Protein AF-A0A7S2JDP8-F1 (afdb_monomer)

pLDDT: mean 77.53, std 16.07, range [32.38, 97.69]

Secondary structure (DSSP, 8-state):
---------S--HHHHHHHHHH-SS--HHHHHHHHHHHHHHHHHHHHHHHHHHHHHHHHHHHHHHHHHHHHHHHHHHHHHHHHHHHHHHHHHHHHHHHHHHHHHHHHHHHHHHHHHHHHHHHHHHHHHHHHHHHHHHHT-HHHHHHHHHHHHHHHHHHHHHTTS---------HHHHHHHHHHHHHHHHHHHHHHHHHHHHHHHHHHTT--HHHHHHHHHHHTTTT-HHHHHHHHHHHHHHHHHHHHHTSPP--------THHHHHHHHHHHHHHHHHHHHHHHH--

Organism: NCBI:txid156173

Foldseek 3Di:
DDDDDDDDPDCDLVNLVCVCVPDPDNDPVSVVVSVVVVVVVVVVVVVVVVVVVVVVVVVCVVVVVVVVVVVVVVVVVVVVVVVVVVVVVVVVVVVVVVVVVVVVVVVVVVLVVVLVVLVVVLVLLVVLLVQLVVCVVVVNLVSNLVSLLVLLVVVVVVVVVVPDDDDDDPDDPPPSVVVSVVSNVSSVVSLVVSLVVLLVVLLVCLVVLHDLVSLLVSLLSCLSSVNNVSSLVSLVSSLVVVLVVLVVPPDDPDPDPDDDPVSVVVSVVSVVVSVVSSVSSVVSNVD

Sequence (287 aa):
PTPVAAAADGESLDVLVKHAISSPDLSLESLQAVMVALASREAALDGRVATLRKKASAASAAALPALRSRGAELKATSDELERLAREVGASSQRAAAASASLRSAHEDYERTSEAHRMVDELLGLEECAGVVEAALARGDFAAAVARAAPLARIEGAVNESETAPAPAAPAAPTSLTRQSTREGERAAEVVGSLRRRVAEELERAVASAAEPGVVCELVRLMGPLGCATEGRAALLRYCLQQLDAAAVEGPSVGDGAGGDATAPAALGQLLQRCAQLIEAAEGALDE

Nearest PDB structures (foldseek):
  5nnv-assembly4_D  TM=1.963E-01  e=6.786E+00  Bacillus subtilis subsp. subtilis str. 168

InterPro domains:
  IPR048680 Conserved oligomeric Golgi complex subunit 4, N-terminal [PF20663] (66-161)
  IPR048682 Conserved oligomeric Golgi complex subunit 4 [PTHR24016] (27-281)

Solvent-accessible surface area (backbone atoms only — not comparable to full-atom values): 16168 Å² total; per-residue (Å²): 143,78,86,83,70,93,82,78,88,78,75,49,69,67,52,52,50,49,50,51,72,71,41,96,72,72,48,70,64,52,54,48,50,45,51,52,52,48,53,53,49,49,54,51,48,51,53,49,51,52,50,51,52,52,53,52,50,52,50,50,64,60,45,52,59,54,53,52,50,51,51,52,51,51,48,53,52,50,56,49,51,55,50,50,52,51,52,52,52,54,50,52,52,50,52,52,53,51,53,52,52,51,52,52,54,47,55,52,47,52,53,51,53,51,52,49,52,52,50,55,52,50,53,53,49,54,55,39,49,56,51,29,53,55,23,54,75,71,67,37,58,68,64,19,43,70,58,42,27,68,55,46,53,50,56,56,54,53,68,64,54,73,78,60,88,76,77,92,69,80,87,68,67,69,64,60,61,53,47,53,49,51,52,48,50,47,50,49,50,50,52,54,50,50,53,51,50,52,50,52,51,40,52,50,35,45,76,66,66,47,63,67,66,60,50,47,52,48,32,43,56,24,25,60,63,74,38,38,67,60,27,52,53,51,52,52,52,37,48,50,51,55,52,53,52,58,61,69,67,47,78,78,88,65,94,63,98,68,92,74,78,55,64,69,52,52,52,51,52,50,52,52,48,45,51,51,52,50,51,61,42,52,64,45,56,77,111

Mean predicted aligned error: 16.41 Å

Radius of gyration: 60.98 Å; Cα contacts (8 Å, |Δi|>4): 132; chains: 1; bounding box: 125×50×169 Å

Structure (mmCIF, N/CA/C/O backbone):
data_AF-A0A7S2JDP8-F1
#
_entry.id   AF-A0A7S2JDP8-F1
#
loop_
_atom_site.group_PDB
_atom_site.id
_atom_site.type_symbol
_atom_site.label_atom_id
_atom_site.label_alt_id
_atom_site.label_comp_id
_atom_site.label_asym_id
_atom_site.label_entity_id
_atom_site.label_seq_id
_atom_site.pdbx_PDB_ins_code
_atom_site.Cartn_x
_atom_site.Cartn_y
_atom_site.Cartn_z
_atom_site.occupancy
_atom_site.B_iso_or_equiv
_atom_site.auth_seq_id
_atom_site.auth_comp_id
_atom_site.auth_asym_id
_atom_site.auth_atom_id
_atom_site.pdbx_PDB_model_num
ATOM 1 N N . PRO A 1 1 ? 39.534 -1.472 -85.902 1.00 45.41 1 PRO A N 1
ATOM 2 C CA . PRO A 1 1 ? 39.961 -2.885 -85.939 1.00 45.41 1 PRO A CA 1
ATOM 3 C C . PRO A 1 1 ? 41.256 -3.040 -86.741 1.00 45.41 1 PRO A C 1
ATOM 5 O O . PRO A 1 1 ? 41.234 -3.042 -87.965 1.00 45.41 1 PRO A O 1
ATOM 8 N N . THR A 1 2 ? 42.370 -3.155 -86.028 1.00 32.38 2 THR A N 1
ATOM 9 C CA . THR A 1 2 ? 43.625 -3.708 -86.544 1.00 32.38 2 THR A CA 1
ATOM 10 C C . THR A 1 2 ? 44.259 -4.464 -85.377 1.00 32.38 2 THR A C 1
ATOM 12 O O . THR A 1 2 ? 44.515 -3.853 -84.337 1.00 32.38 2 THR A O 1
ATOM 15 N N . PRO A 1 3 ? 44.412 -5.796 -85.476 1.00 40.41 3 PRO A N 1
ATOM 16 C CA . PRO A 1 3 ? 44.972 -6.602 -84.408 1.00 40.41 3 PRO A CA 1
ATOM 17 C C . PRO A 1 3 ? 46.488 -6.429 -84.454 1.00 40.41 3 PRO A C 1
ATOM 19 O O . PRO A 1 3 ? 47.140 -6.873 -85.398 1.00 40.41 3 PRO A O 1
ATOM 22 N N . VAL A 1 4 ? 47.064 -5.763 -83.455 1.00 41.47 4 VAL A N 1
ATOM 23 C CA . VAL A 1 4 ? 48.512 -5.835 -83.254 1.00 41.47 4 VAL A CA 1
ATOM 24 C C . VAL A 1 4 ? 48.791 -7.191 -82.626 1.00 41.47 4 VAL A C 1
ATOM 26 O O . VAL A 1 4 ? 48.552 -7.411 -81.443 1.00 41.47 4 VAL A O 1
ATOM 29 N N . ALA A 1 5 ? 49.160 -8.101 -83.522 1.00 39.06 5 ALA A N 1
ATOM 30 C CA . ALA A 1 5 ? 49.993 -9.276 -83.346 1.00 39.06 5 ALA A CA 1
ATOM 31 C C . ALA A 1 5 ? 50.265 -9.700 -81.895 1.00 39.06 5 ALA A C 1
ATOM 33 O O . ALA A 1 5 ? 51.081 -9.121 -81.179 1.00 39.06 5 ALA A O 1
ATOM 34 N N . ALA A 1 6 ? 49.636 -10.816 -81.538 1.00 45.81 6 ALA A N 1
ATOM 35 C CA . ALA A 1 6 ? 50.206 -11.785 -80.624 1.00 45.81 6 ALA A CA 1
ATOM 36 C C . ALA A 1 6 ? 51.590 -12.216 -81.145 1.00 45.81 6 ALA A C 1
ATOM 38 O O . ALA A 1 6 ? 51.680 -12.925 -82.143 1.00 45.81 6 ALA A O 1
ATOM 39 N N . ALA A 1 7 ? 52.656 -11.759 -80.494 1.00 39.09 7 ALA A N 1
ATOM 40 C CA . ALA A 1 7 ? 53.995 -12.322 -80.623 1.00 39.09 7 ALA A CA 1
ATOM 41 C C . ALA A 1 7 ? 54.826 -11.911 -79.402 1.00 39.09 7 ALA A C 1
ATOM 43 O O . ALA A 1 7 ? 55.399 -10.827 -79.381 1.00 39.09 7 ALA A O 1
ATOM 44 N N . ALA A 1 8 ? 54.813 -12.758 -78.373 1.00 41.62 8 ALA A N 1
ATOM 45 C CA . ALA A 1 8 ? 55.952 -13.088 -77.511 1.00 41.62 8 ALA A CA 1
ATOM 46 C C . ALA A 1 8 ? 55.427 -13.915 -76.330 1.00 41.62 8 ALA A C 1
ATOM 48 O O . ALA A 1 8 ? 55.357 -13.454 -75.190 1.00 41.62 8 ALA A O 1
ATOM 49 N N . ASP A 1 9 ? 55.033 -15.154 -76.623 1.00 45.97 9 ASP A N 1
ATOM 50 C CA . ASP A 1 9 ? 55.107 -16.193 -75.607 1.00 45.97 9 ASP A CA 1
ATOM 51 C C . ASP A 1 9 ? 56.590 -16.397 -75.268 1.00 45.97 9 ASP A C 1
ATOM 53 O O . ASP A 1 9 ? 57.380 -16.853 -76.091 1.00 45.97 9 ASP A O 1
ATOM 57 N N . GLY A 1 10 ? 56.957 -16.073 -74.032 1.00 49.41 10 GLY A N 1
ATOM 58 C CA . GLY A 1 10 ? 57.680 -17.057 -73.234 1.00 49.41 10 GLY A CA 1
ATOM 59 C C . GLY A 1 10 ? 59.152 -16.826 -72.916 1.00 49.41 10 GLY A C 1
ATOM 60 O O . GLY A 1 10 ? 59.639 -17.513 -72.021 1.00 49.41 10 GLY A O 1
ATOM 61 N N . GLU A 1 11 ? 59.868 -15.871 -73.512 1.00 53.50 11 GLU A N 1
ATOM 62 C CA . GLU A 1 11 ? 61.138 -15.462 -72.900 1.00 53.50 11 GLU A CA 1
ATOM 63 C C . GLU A 1 11 ? 60.843 -14.461 -71.787 1.00 53.50 11 GLU A C 1
ATOM 65 O O . GLU A 1 11 ? 60.591 -13.279 -72.016 1.00 53.50 11 GLU A O 1
ATOM 70 N N . SER A 1 12 ? 60.815 -14.971 -70.549 1.00 71.00 12 SER A N 1
ATOM 71 C CA . SER A 1 12 ? 60.764 -14.133 -69.352 1.00 71.00 12 SER A CA 1
ATOM 72 C C . SER A 1 12 ? 61.791 -13.014 -69.502 1.00 71.00 12 SER A C 1
ATOM 74 O O . SER A 1 12 ? 62.916 -13.268 -69.927 1.00 71.00 12 SER A O 1
ATOM 76 N N . LEU A 1 13 ? 61.433 -11.785 -69.128 1.00 74.38 13 LEU A N 1
ATOM 77 C CA . LEU A 1 13 ? 62.381 -10.670 -69.059 1.00 74.38 13 LEU A CA 1
ATOM 78 C C . LEU A 1 13 ? 63.683 -11.093 -68.346 1.00 74.38 13 LEU A C 1
ATOM 80 O O . LEU A 1 13 ? 64.762 -10.668 -68.739 1.00 74.38 13 LEU A O 1
ATOM 84 N N . ASP A 1 14 ? 63.589 -11.995 -67.362 1.00 78.19 14 ASP A N 1
ATOM 85 C CA . ASP A 1 14 ? 64.747 -12.573 -66.676 1.00 78.19 14 ASP A CA 1
ATOM 86 C C . ASP A 1 14 ? 65.658 -13.399 -67.594 1.00 78.19 14 ASP A C 1
ATOM 88 O O . ASP A 1 14 ? 66.863 -13.421 -67.381 1.00 78.19 14 ASP A O 1
ATOM 92 N N . VAL A 1 15 ? 65.116 -14.095 -68.594 1.00 79.31 15 VAL A N 1
ATOM 93 C CA . VAL A 1 15 ? 65.874 -14.864 -69.597 1.00 79.31 15 VAL A CA 1
ATOM 94 C C . VAL A 1 15 ? 66.592 -13.918 -70.557 1.00 79.31 15 VAL A C 1
ATOM 96 O O . VAL A 1 15 ? 67.796 -14.068 -70.748 1.00 79.31 15 VAL A O 1
ATOM 99 N N . LEU A 1 16 ? 65.903 -12.891 -71.067 1.00 73.94 16 LEU A N 1
ATOM 100 C CA . LEU A 1 16 ? 66.494 -11.865 -71.939 1.00 73.94 16 LEU A CA 1
ATOM 101 C C . LEU A 1 16 ? 67.604 -11.075 -71.228 1.00 73.94 16 LEU A C 1
ATOM 103 O O . LEU A 1 16 ? 68.684 -10.868 -71.779 1.00 73.94 16 LEU A O 1
ATOM 107 N N . VAL A 1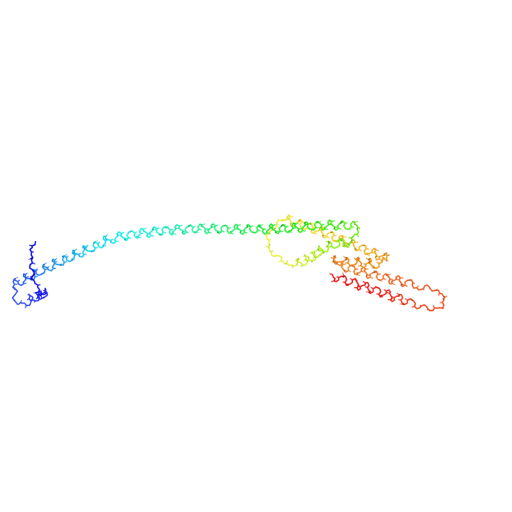 17 ? 67.373 -10.690 -69.970 1.00 79.50 17 VAL A N 1
ATOM 108 C CA . VAL A 1 17 ? 68.366 -10.006 -69.131 1.00 79.50 17 VAL A CA 1
ATOM 109 C C . VAL A 1 17 ? 69.545 -10.929 -68.810 1.00 79.50 17 VAL A C 1
ATOM 111 O O . VAL A 1 17 ? 70.694 -10.509 -68.931 1.00 79.50 17 VAL A O 1
ATOM 114 N N . LYS A 1 18 ? 69.304 -12.203 -68.462 1.00 82.25 18 LYS A N 1
ATOM 115 C CA . LYS A 1 18 ? 70.382 -13.182 -68.231 1.00 82.25 18 LYS A CA 1
ATOM 116 C C . LYS A 1 18 ? 71.221 -13.417 -69.483 1.00 82.25 18 LYS A C 1
ATOM 118 O O . LYS A 1 18 ? 72.438 -13.517 -69.365 1.00 82.25 18 LYS A O 1
ATOM 123 N N . HIS A 1 19 ? 70.602 -13.487 -70.659 1.00 76.94 19 HIS A N 1
ATOM 124 C CA . HIS A 1 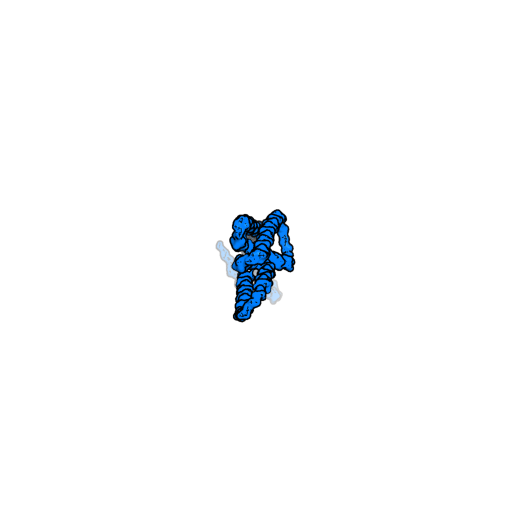19 ? 71.305 -13.670 -71.926 1.00 76.94 19 HIS A CA 1
ATOM 125 C C . HIS A 1 19 ? 72.165 -12.447 -72.282 1.00 76.94 19 HIS A C 1
ATOM 127 O O . HIS A 1 19 ? 73.339 -12.606 -72.608 1.00 76.94 19 HIS A O 1
ATOM 133 N N . ALA A 1 20 ? 71.634 -11.231 -72.105 1.00 74.94 20 ALA A N 1
ATOM 134 C CA . ALA A 1 20 ? 72.375 -9.987 -72.327 1.00 74.94 20 ALA A CA 1
ATOM 135 C C . ALA A 1 20 ? 73.575 -9.810 -71.372 1.00 74.94 20 ALA A C 1
ATOM 137 O O . ALA A 1 20 ? 74.606 -9.286 -71.780 1.00 74.94 20 ALA A O 1
ATOM 138 N N . ILE A 1 21 ? 73.464 -10.261 -70.115 1.00 82.38 21 ILE A N 1
ATOM 139 C CA . ILE A 1 21 ? 74.551 -10.185 -69.117 1.00 82.38 21 ILE A CA 1
ATOM 140 C C . ILE A 1 21 ? 75.613 -11.276 -69.335 1.00 82.38 21 ILE A C 1
ATOM 142 O O . ILE A 1 21 ? 76.777 -11.076 -68.994 1.00 82.38 21 ILE A O 1
ATOM 146 N N . SER A 1 22 ? 75.220 -12.435 -69.871 1.00 82.94 22 SER A N 1
ATOM 147 C CA . SER A 1 22 ? 76.087 -13.622 -69.971 1.00 82.94 22 SER A CA 1
ATOM 148 C C . SER A 1 22 ? 76.800 -13.760 -71.324 1.00 82.94 22 SER A C 1
ATOM 150 O O . SER A 1 22 ? 77.653 -14.635 -71.464 1.00 82.94 22 SER A O 1
ATOM 152 N N . SER A 1 23 ? 76.461 -12.934 -72.321 1.00 76.44 23 SER A N 1
ATOM 153 C CA . SER A 1 23 ? 77.125 -12.917 -73.631 1.00 76.44 23 SER A CA 1
ATOM 154 C C . SER A 1 23 ? 78.405 -12.062 -73.585 1.00 76.44 23 SER A C 1
ATOM 156 O O . SER A 1 23 ? 78.329 -10.906 -73.169 1.00 76.44 23 SER A O 1
ATOM 158 N N . PRO A 1 24 ? 79.574 -12.573 -74.024 1.00 67.75 24 PRO A N 1
ATOM 159 C CA . PRO A 1 24 ? 80.826 -11.808 -74.056 1.00 67.75 24 PRO A CA 1
ATOM 160 C C . PRO A 1 24 ? 80.819 -10.685 -75.108 1.00 67.75 24 PRO A C 1
ATOM 162 O O . PRO A 1 24 ? 81.546 -9.708 -74.952 1.00 67.75 24 PRO A O 1
ATOM 165 N N . ASP A 1 25 ? 79.948 -10.792 -76.117 1.00 67.62 25 ASP A N 1
ATOM 166 C CA . ASP A 1 25 ? 79.691 -9.758 -77.117 1.00 67.62 25 ASP A CA 1
ATOM 167 C C . ASP A 1 25 ? 78.278 -9.195 -76.902 1.00 67.62 25 ASP A C 1
ATOM 169 O O . ASP A 1 25 ? 77.267 -9.775 -77.316 1.00 67.62 25 ASP A O 1
ATOM 173 N N . LEU A 1 26 ? 78.202 -8.065 -76.197 1.00 69.94 26 LEU A N 1
ATOM 174 C CA . LEU A 1 26 ? 76.978 -7.286 -75.998 1.00 69.94 26 LEU A CA 1
ATOM 175 C C . LEU A 1 26 ? 76.563 -6.652 -77.330 1.00 69.94 26 LEU A C 1
ATOM 177 O O . LEU A 1 26 ? 77.010 -5.565 -77.698 1.00 69.94 26 LEU A O 1
ATOM 181 N N . SER A 1 27 ? 75.704 -7.345 -78.075 1.00 79.12 27 SER A N 1
ATOM 182 C CA . SER A 1 27 ? 75.122 -6.795 -79.296 1.00 79.12 27 SER A CA 1
ATOM 183 C C . SER A 1 27 ? 74.125 -5.687 -78.948 1.00 79.12 27 SER A C 1
ATOM 185 O O . SER A 1 27 ? 73.297 -5.828 -78.042 1.00 79.12 27 SER A O 1
ATOM 187 N N . LEU A 1 28 ? 74.176 -4.583 -79.695 1.00 82.12 28 LEU A N 1
ATOM 188 C CA . LEU A 1 28 ? 73.221 -3.475 -79.580 1.00 82.12 28 LEU A CA 1
ATOM 189 C C . LEU A 1 28 ? 71.766 -3.960 -79.737 1.00 82.12 28 LEU A C 1
ATOM 191 O O . LEU A 1 28 ? 70.867 -3.449 -79.074 1.00 82.12 28 LEU A O 1
ATOM 195 N N . GLU A 1 29 ? 71.560 -5.005 -80.540 1.00 81.44 29 GLU A N 1
ATOM 196 C CA . GLU A 1 29 ? 70.266 -5.658 -80.750 1.00 81.44 29 GLU A CA 1
ATOM 197 C C . GLU A 1 29 ? 69.728 -6.324 -79.474 1.00 81.44 29 GLU A C 1
ATOM 199 O O . GLU A 1 29 ? 68.554 -6.153 -79.147 1.00 81.44 29 GLU A O 1
ATOM 204 N N . SER A 1 30 ? 70.576 -7.018 -78.703 1.00 80.75 30 SER A N 1
ATOM 205 C CA . SER A 1 30 ? 70.165 -7.643 -77.434 1.00 80.75 30 SER A CA 1
ATOM 206 C C . SER A 1 30 ? 69.743 -6.610 -76.383 1.00 80.75 30 SER A C 1
ATOM 208 O O . SER A 1 30 ? 68.716 -6.771 -75.723 1.00 80.75 30 SER A O 1
ATOM 210 N N . LEU A 1 31 ? 70.474 -5.495 -76.278 1.00 82.00 31 LEU A N 1
ATOM 211 C CA . LEU A 1 31 ? 70.143 -4.398 -75.369 1.00 82.00 31 LEU A CA 1
ATOM 212 C C . LEU A 1 31 ? 68.852 -3.687 -75.801 1.00 82.00 31 LEU A C 1
ATOM 214 O O . LEU A 1 31 ? 67.998 -3.392 -74.962 1.00 82.00 31 LEU A O 1
ATOM 218 N N . GLN A 1 32 ? 68.660 -3.485 -77.108 1.00 85.56 32 GLN A N 1
ATOM 219 C CA . GLN A 1 32 ? 67.423 -2.937 -77.660 1.00 85.56 32 GLN A CA 1
ATOM 220 C C . GLN A 1 32 ? 66.220 -3.853 -77.387 1.00 85.56 32 GLN A C 1
ATOM 222 O O . GLN A 1 32 ? 65.161 -3.357 -77.000 1.00 85.56 32 GLN A O 1
ATOM 227 N N . ALA A 1 33 ? 66.378 -5.175 -77.503 1.00 80.69 33 ALA A N 1
ATOM 228 C CA . ALA A 1 33 ? 65.332 -6.142 -77.170 1.00 80.69 33 ALA A CA 1
ATOM 229 C C . ALA A 1 33 ? 64.937 -6.081 -75.682 1.00 80.69 33 ALA A C 1
ATOM 231 O O . ALA A 1 33 ? 63.745 -6.043 -75.369 1.00 80.69 33 ALA A O 1
ATOM 232 N N . VAL A 1 34 ? 65.908 -5.979 -74.762 1.00 83.75 34 VAL A N 1
ATOM 233 C CA . VAL A 1 34 ? 65.629 -5.794 -73.323 1.00 83.75 34 VAL A CA 1
ATOM 234 C C . VAL A 1 34 ? 64.917 -4.467 -73.054 1.00 83.75 34 VAL A C 1
ATOM 236 O O . VAL A 1 34 ? 63.948 -4.445 -72.295 1.00 83.75 34 VAL A O 1
ATOM 239 N N . MET A 1 35 ? 65.341 -3.366 -73.682 1.00 85.56 35 MET A N 1
ATOM 240 C CA . MET A 1 35 ? 64.686 -2.062 -73.520 1.00 85.56 35 MET A CA 1
ATOM 241 C C . MET A 1 35 ? 63.235 -2.074 -74.014 1.00 85.56 35 MET A C 1
ATOM 243 O O . MET A 1 35 ? 62.353 -1.557 -73.330 1.00 85.56 35 MET A O 1
ATOM 247 N N . VAL A 1 36 ? 62.968 -2.694 -75.168 1.00 85.25 36 VAL A N 1
ATOM 248 C CA . VAL A 1 36 ? 61.604 -2.844 -75.701 1.00 85.25 36 VAL A CA 1
ATOM 249 C C . VAL A 1 36 ? 60.756 -3.726 -74.779 1.00 85.25 36 VAL A C 1
ATOM 251 O O . VAL A 1 36 ? 59.617 -3.371 -74.469 1.00 85.25 36 VAL A O 1
ATOM 254 N N . ALA A 1 37 ? 61.312 -4.831 -74.270 1.00 81.62 37 ALA A N 1
ATOM 255 C CA . ALA A 1 37 ? 60.627 -5.697 -73.313 1.00 81.62 37 ALA A CA 1
ATOM 256 C C . ALA A 1 37 ? 60.309 -4.964 -71.995 1.00 81.62 37 ALA A C 1
ATOM 258 O O . ALA A 1 37 ? 59.184 -5.059 -71.498 1.00 81.62 37 ALA A O 1
ATOM 259 N N . LEU A 1 38 ? 61.248 -4.176 -71.459 1.00 84.00 38 LEU A N 1
ATOM 260 C CA . LEU A 1 38 ? 61.037 -3.336 -70.276 1.00 84.00 38 LEU A CA 1
ATOM 261 C C . LEU A 1 38 ? 59.943 -2.292 -70.503 1.00 84.00 38 LEU A C 1
ATOM 263 O O . LEU A 1 38 ? 59.015 -2.225 -69.700 1.00 84.00 38 LEU A O 1
ATOM 267 N N . ALA A 1 39 ? 59.996 -1.550 -71.611 1.00 83.25 39 ALA A N 1
ATOM 268 C CA . ALA A 1 39 ? 58.986 -0.548 -71.951 1.00 83.25 39 ALA A CA 1
ATOM 269 C C . ALA A 1 39 ? 57.589 -1.176 -72.108 1.00 83.25 39 ALA A C 1
ATOM 271 O O . ALA A 1 39 ? 56.593 -0.630 -71.632 1.00 83.25 39 ALA A O 1
ATOM 272 N N . SER A 1 40 ? 57.501 -2.365 -72.717 1.00 83.31 40 SER A N 1
ATOM 273 C CA . SER A 1 40 ? 56.233 -3.096 -72.839 1.00 83.31 40 SER A CA 1
ATOM 274 C C . SER A 1 40 ? 55.680 -3.541 -71.477 1.00 83.31 40 SER A C 1
ATOM 276 O O . SER A 1 40 ? 54.475 -3.448 -71.227 1.00 83.31 40 SER A O 1
ATOM 278 N N . ARG A 1 41 ? 56.557 -3.970 -70.558 1.00 88.38 41 ARG A N 1
ATOM 279 C CA . ARG A 1 41 ? 56.190 -4.368 -69.194 1.00 88.38 41 ARG A CA 1
ATOM 280 C C . ARG A 1 41 ? 55.775 -3.167 -68.351 1.00 88.38 41 ARG A C 1
ATOM 282 O O . ARG A 1 41 ? 54.809 -3.284 -67.601 1.00 88.38 41 ARG A O 1
ATOM 289 N N . GLU A 1 42 ? 56.471 -2.042 -68.475 1.00 91.75 42 GLU A N 1
ATOM 290 C CA . GLU A 1 42 ? 56.115 -0.774 -67.834 1.00 91.75 42 GLU A CA 1
ATOM 291 C C . GLU A 1 42 ? 54.719 -0.326 -68.278 1.00 91.75 42 GLU A C 1
ATOM 293 O O . GLU A 1 42 ? 53.835 -0.177 -67.437 1.00 91.75 42 GLU A O 1
ATOM 298 N N . ALA A 1 43 ? 54.456 -0.285 -69.589 1.00 89.25 43 ALA A N 1
ATOM 299 C CA . ALA A 1 43 ? 53.136 0.051 -70.123 1.00 89.25 43 ALA A CA 1
ATOM 300 C C . ALA A 1 43 ? 52.030 -0.911 -69.638 1.00 89.25 43 ALA A C 1
ATOM 302 O O . ALA A 1 43 ? 50.918 -0.486 -69.306 1.00 89.25 43 ALA A O 1
ATOM 303 N N . ALA A 1 44 ? 52.321 -2.215 -69.549 1.00 89.44 44 ALA A N 1
ATOM 304 C CA . ALA A 1 44 ? 51.381 -3.200 -69.015 1.00 89.44 44 ALA A CA 1
ATOM 305 C C . ALA A 1 44 ? 51.111 -3.002 -67.510 1.00 89.44 44 ALA A C 1
ATOM 307 O O . ALA A 1 44 ? 49.969 -3.147 -67.058 1.00 89.44 44 ALA A O 1
ATOM 308 N N . LEU A 1 45 ? 52.139 -2.668 -66.722 1.00 92.50 45 LEU A N 1
ATOM 309 C CA . LEU A 1 45 ? 51.999 -2.347 -65.301 1.00 92.50 45 LEU A CA 1
ATOM 310 C C . LEU A 1 45 ? 51.205 -1.056 -65.101 1.00 92.50 45 LEU A C 1
ATOM 312 O O . LEU A 1 45 ? 50.279 -1.059 -64.291 1.00 92.50 45 LEU A O 1
ATOM 316 N N . ASP A 1 46 ? 51.473 -0.013 -65.880 1.00 91.94 46 ASP A N 1
ATOM 317 C CA . ASP A 1 46 ? 50.715 1.238 -65.848 1.00 91.94 46 ASP A CA 1
ATOM 318 C C . ASP A 1 46 ? 49.242 1.014 -66.189 1.00 91.94 46 ASP A C 1
ATOM 320 O O . ASP A 1 46 ? 48.354 1.479 -65.468 1.00 91.94 46 ASP A O 1
ATOM 324 N N . GLY A 1 47 ? 48.955 0.204 -67.213 1.00 93.62 47 GLY A N 1
ATOM 325 C CA . GLY A 1 47 ? 47.591 -0.204 -67.551 1.00 93.62 47 GLY A CA 1
ATOM 326 C C . GLY A 1 47 ? 46.891 -0.950 -66.406 1.00 93.62 47 GLY A C 1
ATOM 327 O O . GLY A 1 47 ? 45.720 -0.688 -66.095 1.00 93.62 47 GLY A O 1
ATOM 328 N N . ARG A 1 48 ? 47.607 -1.847 -65.711 1.00 93.75 48 ARG A N 1
ATOM 329 C CA . ARG A 1 48 ? 47.085 -2.557 -64.527 1.00 93.75 48 ARG A CA 1
ATOM 330 C C . ARG A 1 48 ? 46.851 -1.611 -63.352 1.00 93.75 48 ARG A C 1
ATOM 332 O O . ARG A 1 48 ? 45.787 -1.686 -62.736 1.00 93.75 48 ARG A O 1
ATOM 339 N N . VAL A 1 49 ? 47.789 -0.713 -63.055 1.00 93.75 49 VAL A N 1
ATOM 340 C CA . VAL A 1 49 ? 47.668 0.284 -61.979 1.00 93.75 49 VAL A CA 1
ATOM 341 C C . VAL A 1 49 ? 46.500 1.227 -62.257 1.00 93.75 49 VAL A C 1
ATOM 343 O O . VAL A 1 49 ? 45.686 1.460 -61.363 1.00 93.75 49 VAL A O 1
ATOM 346 N N . ALA A 1 50 ? 46.345 1.708 -63.491 1.00 94.12 50 ALA A N 1
ATOM 347 C CA . ALA A 1 50 ? 45.211 2.534 -63.897 1.00 94.12 50 ALA A CA 1
ATOM 348 C C . ALA A 1 50 ? 43.876 1.793 -63.717 1.00 94.12 50 ALA A C 1
ATOM 350 O O . ALA A 1 50 ? 42.920 2.347 -63.169 1.00 94.12 50 ALA A O 1
ATOM 351 N N . THR A 1 51 ? 43.821 0.511 -64.094 1.00 94.19 51 THR A N 1
ATOM 352 C CA . THR A 1 51 ? 42.625 -0.326 -63.918 1.00 94.19 51 THR A CA 1
ATOM 353 C C . THR A 1 51 ? 42.290 -0.539 -62.441 1.00 94.19 51 THR A C 1
ATOM 355 O O . THR A 1 51 ? 41.130 -0.405 -62.049 1.00 94.19 51 THR A O 1
ATOM 358 N N . LEU A 1 52 ? 43.287 -0.840 -61.603 1.00 94.19 52 LEU A N 1
ATOM 359 C CA . LEU A 1 52 ? 43.097 -1.008 -60.161 1.00 94.19 52 LEU A CA 1
ATOM 360 C C . LEU A 1 52 ? 42.660 0.299 -59.496 1.00 94.19 52 LEU A C 1
ATOM 362 O O . LEU A 1 52 ? 41.706 0.282 -58.722 1.00 94.19 52 LEU A O 1
ATOM 366 N N . ARG A 1 53 ? 43.271 1.438 -59.850 1.00 94.31 53 ARG A N 1
ATOM 367 C CA . ARG A 1 53 ? 42.849 2.764 -59.369 1.00 94.31 53 ARG A CA 1
ATOM 368 C C . ARG A 1 53 ? 41.409 3.075 -59.766 1.00 94.31 53 ARG A C 1
ATOM 370 O O . ARG A 1 53 ? 40.641 3.531 -58.924 1.00 94.31 53 ARG A O 1
ATOM 377 N N . LYS A 1 54 ? 41.009 2.772 -61.006 1.00 94.94 54 LYS A N 1
ATOM 378 C CA . LYS A 1 54 ? 39.625 2.953 -61.469 1.00 94.94 54 LYS A CA 1
ATOM 379 C C . LYS A 1 54 ? 38.645 2.069 -60.693 1.00 94.94 54 LYS A C 1
ATOM 381 O O . LYS A 1 54 ? 37.608 2.562 -60.260 1.00 94.94 54 LYS A O 1
ATOM 386 N N . LYS A 1 55 ? 38.978 0.790 -60.474 1.00 95.38 55 LYS A N 1
ATOM 387 C CA . LYS A 1 55 ? 38.154 -0.134 -59.673 1.00 95.38 55 LYS A CA 1
ATOM 388 C C . LYS A 1 55 ? 38.032 0.326 -58.218 1.00 95.38 55 LYS A C 1
ATOM 390 O O . LYS A 1 55 ? 36.925 0.344 -57.692 1.00 95.38 55 LYS A O 1
ATOM 395 N N . ALA A 1 56 ? 39.134 0.745 -57.597 1.00 93.06 56 ALA A N 1
ATOM 396 C CA . ALA A 1 56 ? 39.141 1.260 -56.229 1.00 93.06 56 ALA A CA 1
ATOM 397 C C . ALA A 1 56 ? 38.332 2.560 -56.104 1.00 93.06 56 ALA A C 1
ATOM 399 O O . ALA A 1 56 ? 37.511 2.688 -55.203 1.00 93.06 56 ALA A O 1
ATOM 400 N N . SER A 1 57 ? 38.500 3.498 -57.041 1.00 94.94 57 SER A N 1
ATOM 401 C CA . SER A 1 57 ? 37.725 4.743 -57.082 1.00 94.94 57 SER A CA 1
ATOM 402 C C . SER A 1 57 ? 36.227 4.477 -57.251 1.00 94.94 57 SER A C 1
ATOM 404 O O . SER A 1 57 ? 35.429 5.046 -56.509 1.00 94.94 57 SER A O 1
ATOM 406 N N . ALA A 1 58 ? 35.841 3.565 -58.150 1.00 94.06 58 ALA A N 1
ATOM 407 C CA . ALA A 1 58 ? 34.446 3.173 -58.340 1.00 94.06 58 ALA A CA 1
ATOM 408 C C . ALA A 1 58 ? 33.857 2.491 -57.093 1.00 94.06 58 ALA A C 1
ATOM 410 O O . ALA A 1 58 ? 32.743 2.815 -56.688 1.00 94.06 58 ALA A O 1
ATOM 411 N N . ALA A 1 59 ? 34.615 1.598 -56.448 1.00 92.88 59 ALA A N 1
ATOM 412 C CA . ALA A 1 59 ? 34.194 0.942 -55.212 1.00 92.88 59 ALA A CA 1
ATOM 413 C C . ALA A 1 59 ? 33.989 1.953 -54.071 1.00 92.88 59 ALA A C 1
ATOM 415 O O . ALA A 1 59 ? 32.953 1.930 -53.409 1.00 92.88 59 ALA A O 1
ATOM 416 N N . SER A 1 60 ? 34.922 2.892 -53.882 1.00 91.50 60 SER A N 1
ATOM 417 C CA . SER A 1 60 ? 34.795 3.962 -52.885 1.00 91.50 60 SER A CA 1
ATOM 418 C C . SER A 1 60 ? 33.626 4.901 -53.187 1.00 91.50 60 SER A C 1
ATOM 420 O O . SER A 1 60 ? 32.874 5.258 -52.280 1.00 91.50 60 SER A O 1
ATOM 422 N N . ALA A 1 61 ? 33.435 5.276 -54.456 1.00 92.00 61 ALA A N 1
ATOM 423 C CA . ALA A 1 61 ? 32.322 6.121 -54.882 1.00 92.00 61 ALA A CA 1
ATOM 424 C C . ALA A 1 61 ? 30.958 5.451 -54.648 1.00 92.00 61 ALA A C 1
ATOM 426 O O . ALA A 1 61 ? 30.000 6.143 -54.317 1.00 92.00 61 ALA A O 1
ATOM 427 N N . ALA A 1 62 ? 30.877 4.122 -54.761 1.00 91.62 62 ALA A N 1
ATOM 428 C CA . ALA A 1 62 ? 29.666 3.361 -54.463 1.00 91.62 62 ALA A CA 1
ATOM 429 C C . ALA A 1 62 ? 29.442 3.149 -52.950 1.00 91.62 62 ALA A C 1
ATOM 431 O O . ALA A 1 62 ? 28.308 3.225 -52.480 1.00 91.62 62 ALA A O 1
ATOM 432 N N . ALA A 1 63 ? 30.502 2.909 -52.170 1.00 94.12 63 ALA A N 1
ATOM 433 C CA . ALA A 1 63 ? 30.394 2.584 -50.745 1.00 94.12 63 ALA A CA 1
ATOM 434 C C . ALA A 1 63 ? 30.164 3.809 -49.841 1.00 94.12 63 ALA A C 1
ATOM 436 O O . ALA A 1 63 ? 29.403 3.732 -48.875 1.00 94.12 63 ALA A O 1
ATOM 437 N N . LEU A 1 64 ? 30.802 4.948 -50.138 1.00 96.19 64 LEU A N 1
ATOM 438 C CA . LEU A 1 64 ? 30.725 6.142 -49.287 1.00 96.19 64 LEU A CA 1
ATOM 439 C C . LEU A 1 64 ? 29.298 6.700 -49.127 1.00 96.19 64 LEU A C 1
ATOM 441 O O . LEU A 1 64 ? 28.939 7.040 -48.000 1.00 96.19 64 LEU A O 1
ATOM 445 N N . PRO A 1 65 ? 28.454 6.788 -50.176 1.00 96.19 65 PRO A N 1
ATOM 446 C CA . PRO A 1 65 ? 27.062 7.209 -50.018 1.00 96.19 65 PRO A CA 1
ATOM 447 C C . PRO A 1 65 ? 26.259 6.274 -49.108 1.00 96.19 65 PRO A C 1
ATOM 449 O O . PRO A 1 65 ? 25.541 6.752 -48.234 1.00 96.19 65 PRO A O 1
ATOM 452 N N . ALA A 1 66 ? 26.433 4.955 -49.250 1.00 93.75 66 ALA A N 1
ATOM 453 C CA . ALA A 1 66 ? 25.745 3.971 -48.416 1.00 93.75 66 ALA A CA 1
ATOM 454 C C . ALA A 1 66 ? 26.169 4.072 -46.941 1.00 93.75 66 ALA A C 1
ATOM 456 O O . ALA A 1 66 ? 25.319 4.038 -46.052 1.00 93.75 66 ALA A O 1
ATOM 457 N N . LEU A 1 67 ? 27.467 4.260 -46.672 1.00 94.25 67 LEU A N 1
ATOM 458 C CA . LEU A 1 67 ? 27.973 4.489 -45.315 1.00 94.25 67 LEU A CA 1
ATOM 459 C C . LEU A 1 67 ? 27.440 5.793 -44.712 1.00 94.25 67 LEU A C 1
ATOM 461 O O . LEU A 1 67 ? 27.082 5.811 -43.539 1.00 94.25 67 LEU A O 1
ATOM 465 N N . ARG A 1 68 ? 27.338 6.868 -45.504 1.00 96.00 68 ARG A N 1
ATOM 466 C CA . ARG A 1 68 ? 26.745 8.136 -45.046 1.00 96.00 68 ARG A CA 1
ATOM 467 C C . ARG A 1 68 ? 25.255 7.995 -44.739 1.00 96.00 68 ARG A C 1
ATOM 469 O O . ARG A 1 68 ? 24.833 8.487 -43.699 1.00 96.00 68 ARG A O 1
ATOM 476 N N . SER A 1 69 ? 24.489 7.302 -45.589 1.00 96.19 69 SER A N 1
ATOM 477 C CA . SER A 1 69 ? 23.062 7.026 -45.345 1.00 96.19 69 SER A CA 1
ATOM 478 C C . SER A 1 69 ? 22.873 6.244 -44.051 1.00 96.19 69 SER A C 1
ATOM 480 O O . SER A 1 69 ? 22.170 6.697 -43.155 1.00 96.19 69 SER A O 1
ATOM 482 N N . ARG A 1 70 ? 23.601 5.131 -43.893 1.00 95.50 70 ARG A N 1
ATOM 483 C CA . ARG A 1 70 ? 23.549 4.319 -42.669 1.00 95.50 70 ARG A CA 1
ATOM 484 C C . ARG A 1 70 ? 24.003 5.091 -41.434 1.00 95.50 70 ARG A C 1
ATOM 486 O O . ARG A 1 70 ? 23.428 4.917 -40.369 1.00 95.50 70 ARG A O 1
ATOM 493 N N . GLY A 1 71 ? 25.011 5.955 -41.560 1.00 97.06 71 GLY A N 1
ATOM 494 C CA . GLY A 1 71 ? 25.444 6.832 -40.472 1.00 97.06 71 GLY A CA 1
ATOM 495 C C . GLY A 1 71 ? 24.362 7.833 -40.053 1.00 97.06 71 GLY A C 1
ATOM 496 O O . GLY A 1 71 ? 24.171 8.059 -38.861 1.00 97.06 71 GLY A O 1
ATOM 497 N N . ALA A 1 72 ? 23.624 8.396 -41.013 1.00 97.00 72 ALA A N 1
ATOM 498 C CA . ALA A 1 72 ? 22.500 9.287 -40.738 1.00 97.00 72 ALA A CA 1
ATOM 499 C C . ALA A 1 72 ? 21.316 8.542 -40.098 1.00 97.00 72 ALA A C 1
ATOM 501 O O . ALA A 1 72 ? 20.748 9.037 -39.129 1.00 97.00 72 ALA A O 1
ATOM 502 N N . GLU A 1 73 ? 20.990 7.342 -40.587 1.00 96.56 73 GLU A N 1
ATOM 503 C CA . GLU A 1 73 ? 19.968 6.467 -39.998 1.00 96.56 73 GLU A CA 1
ATOM 504 C C . GLU A 1 73 ? 20.324 6.091 -38.555 1.00 96.56 73 GLU A C 1
ATOM 506 O O . GLU A 1 73 ? 19.502 6.265 -37.660 1.00 96.56 73 GLU A O 1
ATOM 511 N N . LEU A 1 74 ? 21.568 5.665 -38.301 1.00 96.50 74 LEU A N 1
ATOM 512 C CA . LEU A 1 74 ? 22.043 5.345 -36.952 1.00 96.50 74 LEU A CA 1
ATOM 513 C C . LEU A 1 74 ? 21.936 6.548 -36.014 1.00 96.50 74 LEU A C 1
ATOM 515 O O . LEU A 1 74 ? 21.462 6.407 -34.887 1.00 96.50 74 LEU A O 1
ATOM 519 N N . LYS A 1 75 ? 22.318 7.741 -36.481 1.00 97.12 75 LYS A N 1
ATOM 520 C CA . LYS A 1 75 ? 22.164 8.966 -35.695 1.00 97.12 75 LYS A CA 1
ATOM 521 C C . LYS A 1 75 ? 20.693 9.248 -35.377 1.00 97.12 75 LYS A C 1
ATOM 523 O O . LYS A 1 75 ? 20.373 9.463 -34.216 1.00 97.12 75 LYS A O 1
ATOM 528 N N . ALA A 1 76 ? 19.802 9.163 -36.364 1.00 96.81 76 ALA A N 1
ATOM 529 C CA . ALA A 1 76 ? 18.369 9.360 -36.149 1.00 96.81 76 ALA A CA 1
ATOM 530 C C . ALA A 1 76 ? 17.791 8.346 -35.146 1.00 96.81 76 ALA A C 1
ATOM 532 O O . ALA A 1 76 ? 17.012 8.720 -34.273 1.00 96.81 76 ALA A O 1
ATOM 533 N N . THR A 1 77 ? 18.212 7.077 -35.215 1.00 96.19 77 THR A N 1
ATOM 534 C CA . THR A 1 77 ? 17.803 6.069 -34.224 1.00 96.19 77 THR A CA 1
ATOM 535 C C . THR A 1 77 ? 18.360 6.358 -32.831 1.00 96.19 77 THR A C 1
ATOM 537 O O . THR A 1 77 ? 17.656 6.149 -31.849 1.00 96.19 77 THR A O 1
ATOM 540 N N . SER A 1 78 ? 19.590 6.872 -32.727 1.00 97.06 78 SER A N 1
ATOM 541 C CA . SER A 1 78 ? 20.188 7.274 -31.449 1.00 97.06 78 SER A CA 1
ATOM 542 C C . SER A 1 78 ? 19.421 8.436 -30.820 1.00 97.06 78 SER A C 1
ATOM 544 O O . SER A 1 78 ? 19.061 8.368 -29.648 1.00 97.06 78 SER A O 1
ATOM 546 N N . ASP A 1 79 ? 19.110 9.466 -31.610 1.00 97.38 79 ASP A N 1
ATOM 547 C CA . ASP A 1 79 ? 18.355 10.638 -31.158 1.00 97.38 79 ASP A CA 1
ATOM 548 C C . ASP A 1 79 ? 16.943 10.235 -30.679 1.00 97.38 79 ASP A C 1
ATOM 550 O O . ASP A 1 79 ? 16.446 10.733 -29.665 1.00 97.38 79 ASP A O 1
ATOM 554 N N . GLU A 1 80 ? 16.310 9.278 -31.366 1.00 96.88 80 GLU A N 1
ATOM 555 C CA . GLU A 1 80 ? 15.006 8.728 -30.982 1.00 96.88 80 GLU A CA 1
ATOM 556 C C . GLU A 1 80 ? 15.072 7.904 -29.685 1.00 96.88 80 GLU A C 1
ATOM 558 O O . GLU A 1 80 ? 14.206 8.041 -28.818 1.00 96.88 80 GLU A O 1
ATOM 563 N N . LEU A 1 81 ? 16.122 7.097 -29.494 1.00 95.12 81 LEU A N 1
ATOM 564 C CA . LEU A 1 81 ? 16.346 6.373 -28.238 1.00 95.12 81 LEU A CA 1
ATOM 565 C C . LEU A 1 81 ? 16.552 7.335 -27.060 1.00 95.12 81 LEU A C 1
ATOM 567 O O . LEU A 1 81 ? 15.989 7.119 -25.986 1.00 95.12 81 LEU A O 1
ATOM 571 N N . GLU A 1 82 ? 17.299 8.423 -27.252 1.00 96.38 82 GLU A N 1
ATOM 572 C CA . GLU A 1 82 ? 17.471 9.459 -26.228 1.00 96.38 82 GLU A CA 1
ATOM 573 C C . GLU A 1 82 ? 16.162 10.188 -25.899 1.00 96.38 82 GLU A C 1
ATOM 575 O O . GLU A 1 82 ? 15.929 10.560 -24.742 1.00 96.38 82 GLU A O 1
ATOM 580 N N . ARG A 1 83 ? 15.298 10.411 -26.899 1.00 97.69 83 ARG A N 1
ATOM 581 C CA . ARG A 1 83 ? 13.957 10.976 -26.694 1.00 97.69 83 ARG A CA 1
ATOM 582 C C . ARG A 1 83 ? 13.095 10.032 -25.854 1.00 97.69 83 ARG A C 1
ATOM 584 O O . ARG A 1 83 ? 12.544 10.461 -24.841 1.00 97.69 83 ARG A O 1
ATOM 591 N N . LEU A 1 84 ? 13.036 8.752 -26.222 1.00 95.12 84 LEU A N 1
ATOM 592 C CA . LEU A 1 84 ? 12.272 7.736 -25.493 1.00 95.12 84 LEU A CA 1
ATOM 593 C C . LEU A 1 84 ? 12.779 7.556 -24.057 1.00 95.12 84 LEU A C 1
ATOM 595 O O . LEU A 1 84 ? 11.974 7.478 -23.131 1.00 95.12 84 LEU A O 1
ATOM 599 N N . ALA A 1 85 ? 14.096 7.563 -23.838 1.00 92.06 85 ALA A N 1
ATOM 600 C CA . ALA A 1 85 ? 14.674 7.479 -22.497 1.00 92.06 85 ALA A CA 1
ATOM 601 C C . ALA A 1 85 ? 14.215 8.640 -21.595 1.00 92.06 85 ALA A C 1
ATOM 603 O O . ALA A 1 85 ? 13.855 8.426 -20.434 1.00 92.06 85 ALA A O 1
ATOM 604 N N . ARG A 1 86 ? 14.157 9.865 -22.137 1.00 96.12 86 ARG A N 1
ATOM 605 C CA . ARG A 1 86 ? 13.629 11.039 -21.422 1.00 96.12 86 ARG A CA 1
ATOM 606 C C . ARG A 1 86 ? 12.139 10.900 -21.102 1.00 96.12 86 ARG A C 1
ATOM 608 O O . ARG A 1 86 ? 11.727 11.214 -19.986 1.00 96.12 86 ARG A O 1
ATOM 615 N N . GLU A 1 87 ? 11.338 10.397 -22.038 1.00 95.31 87 GLU A N 1
ATOM 616 C CA . GLU A 1 87 ? 9.895 10.182 -21.841 1.00 95.31 87 GLU A CA 1
ATOM 617 C C . GLU A 1 87 ? 9.590 9.102 -20.802 1.00 95.31 87 GLU A C 1
ATOM 619 O O . GLU A 1 87 ? 8.699 9.280 -19.962 1.00 95.31 87 GLU A O 1
ATOM 624 N N . VAL A 1 88 ? 10.355 8.008 -20.810 1.00 93.94 88 VAL A N 1
ATOM 625 C CA . VAL A 1 88 ? 10.281 6.957 -19.788 1.00 93.94 88 VAL A CA 1
ATOM 626 C C . VAL A 1 88 ? 10.668 7.524 -18.424 1.00 93.94 88 VAL A C 1
ATOM 628 O O . VAL A 1 88 ? 9.940 7.310 -17.455 1.00 93.94 88 VAL A O 1
ATOM 631 N N . GLY A 1 89 ? 11.741 8.318 -18.344 1.00 94.62 89 GLY A N 1
ATOM 632 C CA . GLY A 1 89 ? 12.146 8.999 -17.112 1.00 94.62 89 GLY A CA 1
ATOM 633 C C . GLY A 1 89 ? 11.045 9.903 -16.543 1.00 94.62 89 GLY A C 1
ATOM 634 O O . GLY A 1 89 ? 10.673 9.771 -15.376 1.00 94.62 89 GLY A O 1
ATOM 635 N N . ALA A 1 90 ? 10.451 10.761 -17.377 1.00 94.62 90 ALA A N 1
ATOM 636 C CA . ALA A 1 90 ? 9.348 11.636 -16.972 1.00 94.62 90 ALA A CA 1
ATOM 637 C C . ALA A 1 90 ? 8.092 10.849 -16.550 1.00 94.62 90 ALA A C 1
ATOM 639 O O . ALA A 1 90 ? 7.393 11.217 -15.605 1.00 94.62 90 ALA A O 1
ATOM 640 N N . SER A 1 91 ? 7.794 9.742 -17.231 1.00 92.12 91 SER A N 1
ATOM 641 C CA . SER A 1 91 ? 6.655 8.882 -16.893 1.00 92.12 91 SER A CA 1
ATOM 642 C C . SER A 1 91 ? 6.879 8.126 -15.583 1.00 92.12 91 SER A C 1
ATOM 644 O O . SER A 1 91 ? 5.967 8.064 -14.761 1.00 92.12 91 SER A O 1
ATOM 646 N N . SER A 1 92 ? 8.101 7.652 -15.326 1.00 92.44 92 SER A N 1
ATOM 647 C CA . SER A 1 92 ? 8.482 7.039 -14.050 1.00 92.44 92 SER A CA 1
ATOM 648 C C . SER A 1 92 ? 8.370 8.026 -12.886 1.00 92.44 92 SER A C 1
ATOM 650 O O . SER A 1 92 ? 7.882 7.658 -11.820 1.00 92.44 92 SER A O 1
ATOM 652 N N . GLN A 1 93 ? 8.780 9.284 -13.077 1.00 93.00 93 GLN A N 1
ATOM 653 C CA . GLN A 1 93 ? 8.634 10.325 -12.052 1.00 93.00 93 GLN A CA 1
ATOM 654 C C . GLN A 1 93 ? 7.160 10.613 -11.739 1.00 93.00 93 GLN A C 1
ATOM 656 O O . GLN A 1 93 ? 6.782 10.679 -10.570 1.00 93.00 93 GLN A O 1
ATOM 661 N N . ARG A 1 94 ? 6.304 10.709 -12.768 1.00 94.25 94 ARG A N 1
ATOM 662 C CA . ARG A 1 94 ? 4.850 10.859 -12.583 1.00 94.25 94 ARG A CA 1
ATOM 66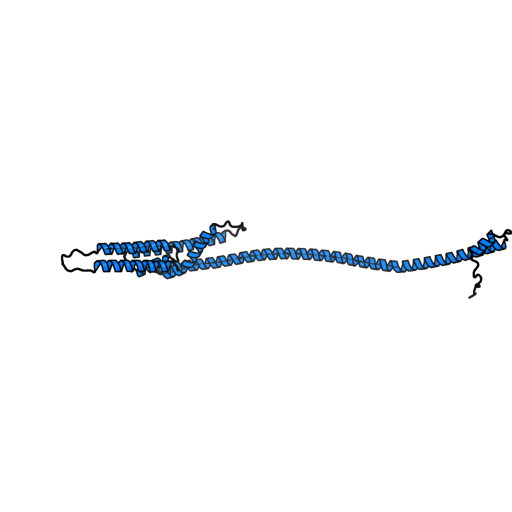3 C C . ARG A 1 94 ? 4.237 9.664 -11.850 1.00 94.25 94 ARG A C 1
ATOM 665 O O . ARG A 1 94 ? 3.436 9.868 -10.944 1.00 94.25 94 ARG A O 1
ATOM 672 N N . ALA A 1 95 ? 4.636 8.439 -12.193 1.00 91.56 95 ALA A N 1
ATOM 673 C CA . ALA A 1 95 ? 4.166 7.229 -11.518 1.00 91.56 95 ALA A CA 1
ATOM 674 C C . ALA A 1 95 ? 4.584 7.190 -10.037 1.00 91.56 95 ALA A C 1
ATOM 676 O O . ALA A 1 95 ? 3.773 6.846 -9.176 1.00 91.56 95 ALA A O 1
ATOM 677 N N . ALA A 1 96 ? 5.817 7.600 -9.721 1.00 91.50 96 ALA A N 1
ATOM 678 C CA . ALA A 1 96 ? 6.294 7.696 -8.344 1.00 91.50 96 ALA A CA 1
ATOM 679 C C . ALA A 1 96 ? 5.497 8.736 -7.536 1.00 91.50 96 ALA A C 1
ATOM 681 O O . ALA A 1 96 ? 5.058 8.443 -6.423 1.00 91.50 96 ALA A O 1
ATOM 682 N N . ALA A 1 97 ? 5.244 9.914 -8.118 1.00 92.31 97 ALA A N 1
ATOM 683 C CA . ALA A 1 97 ? 4.428 10.955 -7.495 1.00 92.31 97 ALA A CA 1
ATOM 684 C C . ALA A 1 97 ? 2.978 10.491 -7.264 1.00 92.31 97 ALA A C 1
ATOM 686 O O . ALA A 1 97 ? 2.445 10.653 -6.167 1.00 92.31 97 ALA A O 1
ATOM 687 N N . ALA A 1 98 ? 2.364 9.840 -8.258 1.00 92.06 98 ALA A N 1
ATOM 688 C CA . ALA A 1 98 ? 1.025 9.267 -8.132 1.00 92.06 98 ALA A CA 1
ATOM 689 C C . ALA A 1 98 ? 0.961 8.186 -7.040 1.00 92.06 98 ALA A C 1
ATOM 691 O O . ALA A 1 98 ? 0.029 8.173 -6.240 1.00 92.06 98 ALA A O 1
ATOM 692 N N . SER A 1 99 ? 1.980 7.326 -6.945 1.00 91.00 99 SER A N 1
ATOM 693 C CA . SER A 1 99 ? 2.055 6.282 -5.913 1.00 91.00 99 SER A CA 1
ATOM 694 C C . SER A 1 99 ? 2.202 6.865 -4.505 1.00 91.00 99 SER A C 1
ATOM 696 O O . SER A 1 99 ? 1.643 6.328 -3.552 1.00 91.00 99 SER A O 1
ATOM 698 N N . ALA A 1 100 ? 2.944 7.966 -4.348 1.00 89.50 100 ALA A N 1
ATOM 699 C CA . ALA A 1 100 ? 3.030 8.679 -3.074 1.00 89.50 100 ALA A CA 1
ATOM 700 C C . ALA A 1 100 ? 1.689 9.326 -2.693 1.00 89.50 100 ALA A C 1
ATOM 702 O O . ALA A 1 100 ? 1.259 9.205 -1.549 1.00 89.50 100 ALA A O 1
ATOM 703 N N . SER A 1 101 ? 1.001 9.939 -3.660 1.00 92.50 101 SER A N 1
ATOM 704 C CA . SER A 1 101 ? -0.327 10.521 -3.446 1.00 92.50 101 SER A CA 1
ATOM 705 C C . SER A 1 101 ? -1.372 9.466 -3.071 1.00 92.50 101 SER A C 1
ATOM 707 O O . SER A 1 101 ? -2.172 9.715 -2.176 1.00 92.50 101 SER A O 1
ATOM 709 N N . LEU A 1 102 ? -1.349 8.290 -3.707 1.00 91.94 102 LEU A N 1
ATOM 710 C CA . LEU A 1 102 ? -2.229 7.164 -3.373 1.00 91.94 102 LEU A CA 1
ATOM 711 C C . LEU A 1 102 ? -2.000 6.655 -1.949 1.00 91.94 102 LEU A C 1
ATOM 713 O O . LEU A 1 102 ? -2.968 6.408 -1.238 1.00 91.94 102 LEU A O 1
ATOM 717 N N . ARG A 1 103 ? -0.738 6.539 -1.514 1.00 90.50 103 ARG A N 1
ATOM 718 C CA . ARG A 1 103 ? -0.420 6.157 -0.130 1.00 90.50 103 ARG A CA 1
ATOM 719 C C . ARG A 1 103 ? -0.959 7.171 0.876 1.00 90.50 103 ARG A C 1
ATOM 721 O O . ARG A 1 103 ? -1.618 6.764 1.821 1.00 90.50 103 ARG A O 1
ATOM 728 N N . SER A 1 104 ? -0.767 8.466 0.624 1.00 91.00 104 SER A N 1
ATOM 729 C CA . SER A 1 104 ? -1.330 9.522 1.478 1.00 91.00 104 SER A CA 1
ATOM 730 C C . SER A 1 104 ? -2.858 9.453 1.542 1.00 91.00 104 SER A C 1
ATOM 732 O O . SER A 1 104 ? -3.425 9.497 2.625 1.00 91.00 104 SER A O 1
ATOM 734 N N . ALA A 1 105 ? -3.528 9.299 0.395 1.00 89.06 105 ALA A N 1
ATOM 735 C CA . ALA A 1 105 ? -4.985 9.197 0.349 1.00 89.06 105 ALA A CA 1
ATOM 736 C C . ALA A 1 105 ? -5.504 7.947 1.078 1.00 89.06 105 ALA A C 1
ATOM 738 O O . ALA A 1 105 ? -6.561 7.990 1.700 1.00 89.06 105 ALA A O 1
ATOM 739 N N . HIS A 1 106 ? -4.761 6.839 1.018 1.00 90.56 106 HIS A N 1
ATOM 740 C CA . HIS A 1 106 ? -5.096 5.626 1.753 1.00 90.56 106 HIS A CA 1
ATOM 741 C C . HIS A 1 106 ? -4.917 5.803 3.266 1.00 90.56 106 HIS A C 1
ATOM 743 O O . HIS A 1 106 ? -5.808 5.427 4.015 1.00 90.56 106 HIS A O 1
ATOM 749 N N . GLU A 1 107 ? -3.833 6.438 3.719 1.00 90.69 107 GLU A N 1
ATOM 750 C CA . GLU A 1 107 ? -3.649 6.777 5.139 1.00 90.69 107 GLU A CA 1
ATOM 751 C C . GLU A 1 107 ? -4.779 7.677 5.664 1.00 90.69 107 GLU A C 1
ATOM 753 O O . GLU A 1 107 ? -5.275 7.468 6.769 1.00 90.69 107 GLU A O 1
ATOM 758 N N . ASP A 1 108 ? -5.223 8.655 4.871 1.00 89.44 108 ASP A N 1
ATOM 759 C CA . ASP A 1 108 ? -6.355 9.512 5.235 1.00 89.44 108 ASP A CA 1
ATOM 760 C C . ASP A 1 108 ? -7.684 8.736 5.256 1.00 89.44 108 ASP A C 1
ATOM 762 O O . ASP A 1 108 ? -8.518 8.951 6.140 1.00 89.44 108 ASP A O 1
ATOM 766 N N . TYR A 1 109 ? -7.877 7.787 4.334 1.00 91.25 109 TYR A N 1
ATOM 767 C CA . TYR A 1 109 ? -9.028 6.882 4.353 1.00 91.25 109 TYR A CA 1
ATOM 768 C C . TYR A 1 109 ? -9.050 6.010 5.616 1.00 91.25 109 TYR A C 1
ATOM 770 O O . TYR A 1 109 ? -10.074 5.947 6.288 1.00 91.25 109 TYR A O 1
ATOM 778 N N . GLU A 1 110 ? -7.926 5.399 5.994 1.00 87.81 110 GLU A N 1
ATOM 779 C CA . GLU A 1 110 ? -7.836 4.588 7.216 1.00 87.81 110 GLU A CA 1
ATOM 780 C C . GLU A 1 110 ? -8.158 5.426 8.462 1.00 87.81 110 GLU A C 1
ATOM 782 O O . GLU A 1 110 ? -8.994 5.032 9.274 1.00 87.81 110 GLU A O 1
ATOM 787 N N . ARG A 1 111 ? -7.602 6.644 8.564 1.00 84.00 111 ARG A N 1
ATOM 788 C CA . ARG A 1 111 ? -7.910 7.577 9.667 1.00 84.00 111 ARG A CA 1
ATOM 789 C C . ARG A 1 111 ? -9.387 7.952 9.720 1.00 84.00 111 ARG A C 1
ATOM 791 O O . ARG A 1 111 ? -9.965 8.033 10.801 1.00 84.00 111 ARG A O 1
ATOM 798 N N . THR A 1 112 ? -10.006 8.219 8.570 1.00 87.75 112 THR A N 1
ATOM 799 C CA . THR A 1 112 ? -11.438 8.552 8.527 1.00 87.75 112 THR A CA 1
ATOM 800 C C . THR A 1 112 ? -12.308 7.344 8.849 1.00 87.75 112 THR A C 1
ATOM 802 O O . THR A 1 112 ? -13.306 7.504 9.544 1.00 87.75 112 THR A O 1
ATOM 805 N N . SER A 1 113 ? -11.936 6.142 8.411 1.00 84.62 113 SER A N 1
ATOM 806 C CA . SER A 1 113 ? -12.636 4.903 8.761 1.00 84.62 113 SER A CA 1
ATOM 807 C C . SER A 1 113 ? -12.560 4.619 10.263 1.00 84.62 113 SER A C 1
ATOM 809 O O . SER A 1 113 ? -13.571 4.285 10.878 1.00 84.62 113 SER A O 1
ATOM 811 N N . GLU A 1 114 ? -11.387 4.795 10.872 1.00 80.81 114 GLU A N 1
ATOM 812 C CA . GLU A 1 114 ? -11.206 4.654 12.319 1.00 80.81 114 GLU A CA 1
ATOM 813 C C . GLU A 1 114 ? -12.030 5.694 13.089 1.00 80.81 114 GLU A C 1
ATOM 815 O O . GLU A 1 114 ? -12.734 5.344 14.035 1.00 80.81 114 GLU A O 1
ATOM 820 N N . ALA A 1 115 ? -12.036 6.951 12.635 1.00 74.50 115 ALA A N 1
ATOM 821 C CA . ALA A 1 115 ? -12.859 7.997 13.234 1.00 74.50 115 ALA A CA 1
ATOM 822 C C . ALA A 1 115 ? -14.365 7.684 13.155 1.00 74.50 115 ALA A C 1
ATOM 824 O O . ALA A 1 115 ? -15.068 7.902 14.137 1.00 74.50 115 ALA A O 1
ATOM 825 N N . HIS A 1 116 ? -14.865 7.145 12.034 1.00 75.88 116 HIS A N 1
ATOM 826 C CA . HIS A 1 116 ? -16.266 6.710 11.936 1.00 75.88 116 HIS A CA 1
ATOM 827 C C . HIS A 1 116 ? -16.570 5.574 12.912 1.00 75.88 116 HIS A C 1
ATOM 829 O O . HIS A 1 116 ? -17.572 5.644 13.615 1.00 75.88 116 HIS A O 1
ATOM 835 N N . ARG A 1 117 ? -15.679 4.578 13.023 1.00 76.12 117 ARG A N 1
ATOM 836 C CA . ARG A 1 117 ? -15.847 3.488 13.993 1.00 76.12 117 ARG A CA 1
ATOM 837 C C . ARG A 1 117 ? -15.929 4.019 15.425 1.00 76.12 117 ARG A C 1
ATOM 839 O O . ARG A 1 117 ? -16.801 3.600 16.173 1.00 76.12 117 ARG A O 1
ATOM 846 N N . MET A 1 118 ? -15.062 4.965 15.790 1.00 74.69 118 MET A N 1
ATOM 847 C CA . MET A 1 118 ? -15.117 5.610 17.105 1.00 74.69 118 MET A CA 1
ATOM 848 C C . MET A 1 118 ? -16.431 6.369 17.315 1.00 74.69 118 MET A C 1
ATOM 850 O O . MET A 1 118 ? -17.000 6.298 18.395 1.00 74.69 118 MET A O 1
ATOM 854 N N . VAL A 1 119 ? -16.934 7.085 16.305 1.00 74.19 119 VAL A N 1
ATOM 855 C CA . VAL A 1 119 ? -18.228 7.785 16.400 1.00 74.19 119 VAL A CA 1
ATOM 856 C C . VAL A 1 119 ? -19.380 6.799 16.601 1.00 74.19 119 VAL A C 1
ATOM 858 O O . VAL A 1 119 ? -20.232 7.047 17.450 1.00 74.19 119 VAL A O 1
ATOM 861 N N . ASP A 1 120 ? -19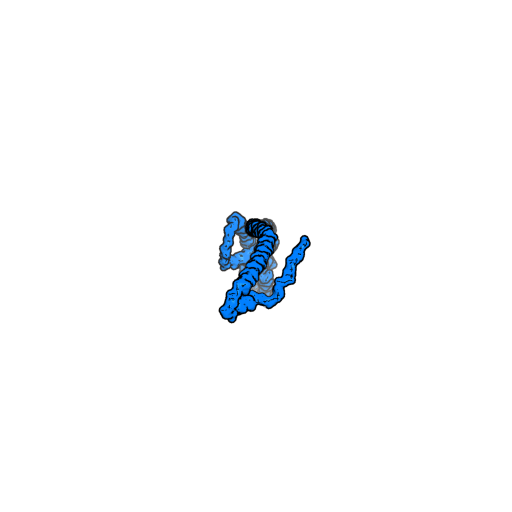.395 5.678 15.882 1.00 74.44 120 ASP A N 1
ATOM 862 C CA . ASP A 1 120 ? -20.422 4.644 16.048 1.00 74.44 120 ASP A CA 1
ATOM 863 C C . ASP A 1 120 ? -20.367 4.011 17.448 1.00 74.44 120 ASP A C 1
ATOM 865 O O . ASP A 1 120 ? -21.404 3.794 18.076 1.00 74.44 120 ASP A O 1
ATOM 869 N N . GLU A 1 121 ? -19.160 3.759 17.968 1.00 75.94 121 GLU A N 1
ATOM 870 C CA . GLU A 1 121 ? -18.958 3.292 19.344 1.00 75.94 121 GLU A CA 1
ATOM 871 C C . GLU A 1 121 ? -19.526 4.301 20.353 1.00 75.94 121 GLU A C 1
ATOM 873 O O . GLU A 1 121 ? -20.297 3.919 21.231 1.00 75.94 121 GLU A O 1
ATOM 878 N N . LEU A 1 122 ? -19.216 5.590 20.193 1.00 73.88 122 LEU A N 1
ATOM 879 C CA . LEU A 1 122 ? -19.685 6.673 21.061 1.00 73.88 122 LEU A CA 1
ATOM 880 C C . LEU A 1 122 ? -21.209 6.846 21.050 1.00 73.88 122 LEU A C 1
ATOM 882 O O . LEU A 1 122 ? -21.828 6.925 22.111 1.00 73.88 122 LEU A O 1
ATOM 886 N N . LEU A 1 123 ? -21.834 6.818 19.871 1.00 74.69 123 LEU A N 1
ATOM 887 C CA . LEU A 1 123 ? -23.295 6.850 19.751 1.00 74.69 123 LEU A CA 1
ATOM 888 C C . LEU A 1 123 ? -23.934 5.633 20.434 1.00 74.69 123 LEU A C 1
ATOM 890 O O . LEU A 1 123 ? -24.932 5.771 21.142 1.00 74.69 123 LEU A O 1
ATOM 894 N N . GLY A 1 124 ? -23.321 4.454 20.297 1.00 77.75 124 GLY A N 1
ATOM 895 C CA . GLY A 1 124 ? -23.745 3.254 21.015 1.00 77.75 124 GLY A CA 1
ATOM 896 C C . GLY A 1 124 ? -23.658 3.404 22.539 1.00 77.75 124 GLY A C 1
ATOM 897 O O . GLY A 1 124 ? -24.559 2.952 23.251 1.00 77.75 124 GLY A O 1
ATOM 898 N N . LEU A 1 125 ? -22.613 4.065 23.051 1.00 75.56 125 LEU A N 1
ATOM 899 C CA . LEU A 1 125 ? -22.471 4.372 24.480 1.00 75.56 125 LEU A CA 1
ATOM 900 C C . LEU A 1 125 ? -23.552 5.343 24.969 1.00 75.56 125 LEU A C 1
ATOM 902 O O . LEU A 1 125 ? -24.148 5.102 26.022 1.00 75.56 125 LEU A O 1
ATOM 906 N N . GLU A 1 126 ? -23.827 6.412 24.219 1.00 75.38 126 GLU A N 1
ATOM 907 C CA . GLU A 1 126 ? -24.837 7.416 24.576 1.00 75.38 126 GLU A CA 1
ATOM 908 C C . GLU A 1 126 ? -26.245 6.803 24.639 1.00 75.38 126 GLU A C 1
ATOM 910 O O . GLU A 1 126 ? -26.972 6.998 25.619 1.00 75.38 126 GLU A O 1
ATOM 915 N N . GLU A 1 127 ? -26.609 5.985 23.647 1.00 78.75 127 GLU A N 1
ATOM 916 C CA . GLU A 1 127 ? -27.874 5.244 23.652 1.00 78.75 127 GLU A CA 1
ATOM 917 C C . GLU A 1 127 ? -27.971 4.298 24.858 1.00 78.75 127 GLU A C 1
ATOM 919 O O . GLU A 1 127 ? -29.010 4.234 25.525 1.00 78.75 127 GLU A O 1
ATOM 924 N N . CYS A 1 128 ? -26.884 3.588 25.183 1.00 79.00 128 CYS A N 1
ATOM 925 C CA . CYS A 1 128 ? -26.849 2.699 26.341 1.00 79.00 128 CYS A CA 1
ATOM 926 C C . CYS A 1 128 ? -27.036 3.468 27.654 1.00 79.00 128 CYS A C 1
ATOM 928 O O . CYS A 1 128 ? -27.835 3.040 28.490 1.00 79.00 128 CYS A O 1
ATOM 930 N N . ALA A 1 129 ? -26.364 4.609 27.828 1.00 77.19 129 ALA A N 1
ATOM 931 C CA . ALA A 1 129 ? -26.495 5.443 29.021 1.00 77.19 129 ALA A CA 1
ATOM 932 C C . ALA A 1 129 ? -27.948 5.900 29.233 1.00 77.19 129 ALA A C 1
ATOM 934 O O . ALA A 1 129 ? -28.504 5.694 30.314 1.00 77.19 129 ALA A O 1
ATOM 935 N N . GLY A 1 130 ? -28.608 6.411 28.187 1.00 78.38 130 GLY A N 1
ATOM 936 C CA . GLY A 1 130 ? -30.006 6.846 28.275 1.00 78.38 130 GLY A CA 1
ATOM 937 C C . GLY A 1 130 ? -30.975 5.711 28.633 1.00 78.38 130 GLY A C 1
ATOM 938 O O . GLY A 1 130 ? -31.899 5.893 29.433 1.00 78.38 130 GLY A O 1
ATOM 939 N N . VAL A 1 131 ? -30.756 4.505 28.096 1.00 82.81 131 VAL A N 1
ATOM 940 C CA . VAL A 1 131 ? -31.574 3.327 28.433 1.00 82.81 131 VAL A CA 1
ATOM 941 C C . VAL A 1 131 ? -31.355 2.891 29.884 1.00 82.81 131 VAL A C 1
ATOM 943 O O . VAL A 1 131 ? -32.328 2.559 30.568 1.00 82.81 131 VAL A O 1
ATOM 946 N N . VAL A 1 132 ? -30.109 2.911 30.365 1.00 81.06 132 VAL A N 1
ATOM 947 C CA . VAL A 1 132 ? -29.764 2.567 31.753 1.00 81.06 132 VAL A CA 1
ATOM 948 C C . VAL A 1 132 ? -30.392 3.560 32.729 1.00 81.06 132 VAL A C 1
ATOM 950 O O . VAL A 1 132 ? -31.034 3.139 33.691 1.00 81.06 132 VAL A O 1
ATOM 953 N N . GLU A 1 133 ? -30.292 4.863 32.465 1.00 80.00 133 GLU A N 1
ATOM 954 C CA . GLU A 1 133 ? -30.924 5.901 33.288 1.00 80.00 133 GLU A CA 1
ATOM 955 C C . GLU A 1 133 ? -32.449 5.735 33.350 1.00 80.00 133 GLU A C 1
ATOM 957 O O . GLU A 1 133 ? -33.047 5.794 34.428 1.00 80.00 133 GLU A O 1
ATOM 962 N N . ALA A 1 134 ? -33.089 5.451 32.212 1.00 83.38 134 ALA A N 1
ATOM 963 C CA . ALA A 1 134 ? -34.528 5.220 32.160 1.00 83.38 134 ALA A CA 1
ATOM 964 C C . ALA A 1 134 ? -34.950 3.944 32.914 1.00 83.38 134 ALA A C 1
ATOM 966 O O . ALA A 1 134 ? -36.010 3.925 33.543 1.00 83.38 134 ALA A O 1
ATOM 967 N N . ALA A 1 135 ? -34.150 2.876 32.858 1.00 82.25 135 ALA A N 1
ATOM 968 C CA . ALA A 1 135 ? -34.392 1.645 33.612 1.00 82.25 135 ALA A CA 1
ATOM 969 C C . ALA A 1 135 ? -34.219 1.866 35.124 1.00 82.25 135 ALA A C 1
ATOM 971 O O . ALA A 1 135 ? -35.087 1.473 35.905 1.00 82.25 135 ALA A O 1
ATOM 972 N N . LEU A 1 136 ? -33.176 2.599 35.526 1.00 79.38 136 LEU A N 1
ATOM 973 C CA . LEU A 1 136 ? -32.944 3.020 36.909 1.00 79.38 136 LEU A CA 1
ATOM 974 C C . LEU A 1 136 ? -34.091 3.868 37.465 1.00 79.38 136 LEU A C 1
ATOM 976 O O . LEU A 1 136 ? -34.508 3.662 38.604 1.00 79.38 136 LEU A O 1
ATOM 980 N N . ALA A 1 137 ? -34.637 4.792 36.670 1.00 80.81 137 ALA A N 1
ATOM 981 C CA . ALA A 1 137 ? -35.788 5.600 37.070 1.00 80.81 137 ALA A CA 1
ATOM 982 C C . ALA A 1 137 ? -37.051 4.754 37.324 1.00 80.81 137 ALA A C 1
ATOM 984 O O . ALA A 1 137 ? -37.889 5.135 38.140 1.00 80.81 137 ALA A O 1
ATOM 985 N N . ARG A 1 138 ? -37.179 3.601 36.653 1.00 84.44 138 ARG A N 1
ATOM 986 C CA . ARG A 1 138 ? -38.273 2.635 36.851 1.00 84.44 138 ARG A CA 1
ATOM 987 C C . ARG A 1 138 ? -37.991 1.592 37.940 1.00 84.44 138 ARG A C 1
ATOM 989 O O . ARG A 1 138 ? -38.897 0.835 38.269 1.00 84.44 138 ARG A O 1
ATOM 996 N N . GLY A 1 139 ? -36.771 1.538 38.479 1.00 79.94 139 GLY A N 1
ATOM 997 C CA . GLY A 1 139 ? -36.340 0.493 39.415 1.00 79.94 139 GLY A CA 1
ATOM 998 C C . GLY A 1 139 ? -36.096 -0.876 38.766 1.00 79.94 139 GLY A C 1
ATOM 999 O O . GLY A 1 139 ? -36.015 -1.877 39.468 1.00 79.94 139 GLY A O 1
ATOM 1000 N N . ASP A 1 140 ? -35.979 -0.941 37.436 1.00 87.31 140 ASP A N 1
ATOM 1001 C CA . ASP A 1 140 ? -35.695 -2.180 36.705 1.00 87.31 140 ASP A CA 1
ATOM 1002 C C . ASP A 1 140 ? -34.178 -2.403 36.617 1.00 87.31 140 ASP A C 1
ATOM 1004 O O . ASP A 1 140 ? -33.517 -2.080 35.623 1.00 87.31 140 ASP A O 1
ATOM 1008 N N . PHE A 1 141 ? -33.610 -2.909 37.712 1.00 80.12 141 PHE A N 1
ATOM 1009 C CA . PHE A 1 141 ? -32.170 -3.133 37.830 1.00 80.12 141 PHE A CA 1
ATOM 1010 C C . PHE A 1 141 ? -31.665 -4.225 36.882 1.00 80.12 141 PHE A C 1
ATOM 1012 O O . PHE A 1 141 ? -30.545 -4.122 36.387 1.00 80.12 141 PHE A O 1
ATOM 1019 N N . ALA A 1 142 ? -32.487 -5.228 36.563 1.00 82.44 142 ALA A N 1
ATOM 1020 C CA . ALA A 1 142 ? -32.112 -6.285 35.630 1.00 82.44 142 ALA A CA 1
ATOM 1021 C C . ALA A 1 142 ? -31.925 -5.742 34.206 1.00 82.44 142 ALA A C 1
ATOM 1023 O O . ALA A 1 142 ? -30.902 -6.011 33.572 1.00 82.44 142 ALA A O 1
ATOM 1024 N N . ALA A 1 143 ? -32.858 -4.915 33.721 1.00 83.06 143 ALA A N 1
ATOM 1025 C CA . ALA A 1 143 ? -32.724 -4.279 32.412 1.00 83.06 143 ALA A CA 1
ATOM 1026 C C . ALA A 1 143 ? -31.561 -3.274 32.362 1.00 83.06 143 ALA A C 1
ATOM 1028 O O . ALA A 1 143 ? -30.854 -3.207 31.353 1.00 83.06 143 ALA A O 1
ATOM 1029 N N . ALA A 1 144 ? -31.337 -2.520 33.445 1.00 81.25 144 ALA A N 1
ATOM 1030 C CA . ALA A 1 144 ? -30.209 -1.596 33.556 1.00 81.25 144 ALA A CA 1
ATOM 1031 C C . ALA A 1 144 ? -28.862 -2.338 33.479 1.00 81.25 144 ALA A C 1
ATOM 1033 O O . ALA A 1 144 ? -27.992 -1.970 32.691 1.00 81.25 144 ALA A O 1
ATOM 1034 N N . VAL A 1 145 ? -28.706 -3.428 34.234 1.00 80.81 145 VAL A N 1
ATOM 1035 C CA . VAL A 1 145 ? -27.475 -4.232 34.247 1.00 80.81 145 VAL A CA 1
ATOM 1036 C C . VAL A 1 145 ? -27.254 -4.947 32.920 1.00 80.81 145 VAL A C 1
ATOM 1038 O O . VAL A 1 145 ? -26.139 -4.918 32.410 1.00 80.81 145 VAL A O 1
ATOM 1041 N N . ALA A 1 146 ? -28.293 -5.514 32.300 1.00 82.31 146 ALA A N 1
ATOM 1042 C CA . ALA A 1 146 ? -28.163 -6.174 30.997 1.00 82.31 146 ALA A CA 1
ATOM 1043 C C . ALA A 1 146 ? -27.621 -5.232 29.904 1.00 82.31 146 ALA A C 1
ATOM 1045 O O . ALA A 1 146 ? -26.910 -5.669 28.999 1.00 82.31 146 ALA A O 1
ATOM 1046 N N . ARG A 1 147 ? -27.937 -3.934 29.992 1.00 80.81 147 ARG A N 1
ATOM 1047 C CA . ARG A 1 147 ? -27.448 -2.901 29.065 1.00 80.81 147 ARG A CA 1
ATOM 1048 C C . ARG A 1 147 ? -26.086 -2.329 29.453 1.00 80.81 147 ARG A C 1
ATOM 1050 O O . ARG A 1 147 ? -25.322 -1.976 28.563 1.00 80.81 147 ARG A O 1
ATOM 1057 N N . ALA A 1 148 ? -25.765 -2.280 30.744 1.00 77.81 148 ALA A N 1
ATOM 1058 C CA . ALA A 1 148 ? -24.491 -1.773 31.255 1.00 77.81 148 ALA A CA 1
ATOM 1059 C C . ALA A 1 148 ? -23.358 -2.821 31.268 1.00 77.81 148 ALA A C 1
ATOM 1061 O O . ALA A 1 148 ? -22.184 -2.458 31.212 1.00 77.81 148 ALA A O 1
ATOM 1062 N N . ALA A 1 149 ? -23.678 -4.117 31.320 1.00 73.31 149 ALA A N 1
ATOM 1063 C CA . ALA A 1 149 ? -22.697 -5.201 31.425 1.00 73.31 149 ALA A CA 1
ATOM 1064 C C . ALA A 1 149 ? -21.642 -5.227 30.295 1.00 73.31 149 ALA A C 1
ATOM 1066 O O . ALA A 1 149 ? -20.467 -5.445 30.597 1.00 73.31 149 ALA A O 1
ATOM 1067 N N . PRO A 1 150 ? -21.977 -4.961 29.012 1.00 71.06 150 PRO A N 1
ATOM 1068 C CA . PRO A 1 150 ? -20.967 -4.848 27.958 1.00 71.06 150 PRO A CA 1
ATOM 1069 C C . PRO A 1 150 ? -19.957 -3.720 28.213 1.00 71.06 150 PRO A C 1
ATOM 1071 O O . PRO A 1 150 ? -18.784 -3.875 27.890 1.00 71.06 150 PRO A O 1
ATOM 1074 N N . LEU A 1 151 ? -20.388 -2.620 28.841 1.00 69.94 151 LEU A N 1
ATOM 1075 C CA . LEU A 1 151 ? -19.547 -1.455 29.135 1.00 69.94 151 LEU A CA 1
ATOM 1076 C C . LEU A 1 151 ? -18.565 -1.742 30.273 1.00 69.94 151 LEU A C 1
ATOM 1078 O O . LEU A 1 151 ? -17.378 -1.451 30.157 1.00 69.94 151 LEU A O 1
ATOM 1082 N N . ALA A 1 152 ? -19.039 -2.408 31.329 1.00 65.19 152 ALA A N 1
ATOM 1083 C CA . ALA A 1 152 ? -18.204 -2.823 32.457 1.00 65.19 152 ALA A CA 1
ATOM 1084 C C . ALA A 1 152 ? -17.079 -3.795 32.040 1.00 65.19 152 ALA A C 1
ATOM 1086 O O . ALA A 1 152 ? -15.989 -3.766 32.610 1.00 65.19 152 ALA A O 1
ATOM 1087 N N . ARG A 1 153 ? -17.311 -4.635 31.018 1.00 66.06 153 ARG A N 1
ATOM 1088 C CA . ARG A 1 153 ? -16.283 -5.537 30.461 1.00 66.06 153 ARG A CA 1
ATOM 1089 C C . ARG A 1 153 ? -15.213 -4.787 29.666 1.00 66.06 153 ARG A C 1
ATOM 1091 O O . ARG A 1 153 ? -14.047 -5.171 29.711 1.00 66.06 153 ARG A O 1
ATOM 1098 N N . ILE A 1 154 ? -15.597 -3.719 28.965 1.00 62.88 154 ILE A N 1
ATOM 1099 C CA . ILE A 1 154 ? -14.661 -2.874 28.213 1.00 62.88 154 ILE A CA 1
ATOM 1100 C C . ILE A 1 154 ? -13.752 -2.104 29.182 1.00 62.88 154 ILE A C 1
ATOM 1102 O O . ILE A 1 154 ? -12.542 -2.094 28.983 1.00 62.88 154 ILE A O 1
ATOM 1106 N N . GLU A 1 155 ? -14.288 -1.553 30.278 1.00 60.81 155 GLU A N 1
ATOM 1107 C CA . GLU A 1 155 ? -13.474 -0.905 31.324 1.00 60.81 155 GLU A CA 1
ATOM 1108 C C . GLU A 1 155 ? -12.437 -1.845 31.951 1.00 60.81 155 GLU A C 1
ATOM 1110 O O . GLU A 1 155 ? -11.294 -1.444 32.178 1.00 60.81 155 GLU A O 1
ATOM 1115 N N . GLY A 1 156 ? -12.814 -3.102 32.211 1.00 54.50 156 GLY A N 1
ATOM 1116 C CA . GLY A 1 156 ? -11.885 -4.115 32.718 1.00 54.50 156 GLY A CA 1
ATOM 1117 C C . GLY A 1 156 ? -10.720 -4.371 31.755 1.00 54.50 156 GLY A C 1
ATOM 1118 O O . GLY A 1 156 ? -9.566 -4.387 32.173 1.00 54.50 156 GLY A O 1
ATOM 1119 N N . ALA A 1 157 ? -11.005 -4.482 30.455 1.00 51.16 157 ALA A N 1
ATOM 1120 C CA . ALA A 1 157 ? -9.993 -4.743 29.430 1.00 51.16 157 ALA A CA 1
ATOM 1121 C C . ALA A 1 157 ? -9.074 -3.535 29.144 1.00 51.16 157 ALA A C 1
ATOM 1123 O O . ALA A 1 157 ? -7.889 -3.712 28.849 1.00 51.16 157 ALA A O 1
ATOM 1124 N N . VAL A 1 158 ? -9.600 -2.307 29.235 1.00 55.44 158 VAL A N 1
ATOM 1125 C CA . VAL A 1 158 ? -8.818 -1.075 29.025 1.00 55.44 158 VAL A CA 1
ATOM 1126 C C . VAL A 1 158 ? -7.813 -0.862 30.162 1.00 55.44 158 VAL A C 1
ATOM 1128 O O . VAL A 1 158 ? -6.653 -0.556 29.887 1.00 55.44 158 VAL A O 1
ATOM 1131 N N . ASN A 1 159 ? -8.206 -1.119 31.414 1.00 49.31 159 ASN A N 1
ATOM 1132 C CA . ASN A 1 159 ? -7.312 -0.998 32.572 1.00 49.31 159 ASN A CA 1
ATOM 1133 C C . ASN A 1 159 ? -6.189 -2.056 32.588 1.00 49.31 159 ASN A C 1
ATOM 1135 O O . ASN A 1 159 ? -5.117 -1.808 33.135 1.00 49.31 159 ASN A O 1
ATOM 1139 N N . GLU A 1 160 ? -6.390 -3.219 31.960 1.00 46.66 160 GLU A N 1
ATOM 1140 C CA . GLU A 1 160 ? -5.333 -4.229 31.803 1.00 46.66 160 GLU A CA 1
ATOM 1141 C C . GLU A 1 160 ? -4.355 -3.893 30.658 1.00 46.66 160 GLU A C 1
ATOM 1143 O O . GLU A 1 160 ? -3.165 -4.203 30.750 1.00 46.66 160 GLU A O 1
ATOM 1148 N N . SER A 1 161 ? -4.810 -3.198 29.607 1.00 41.56 161 SER A N 1
ATOM 1149 C CA . SER A 1 161 ? -3.967 -2.805 28.460 1.00 41.56 161 SER A CA 1
ATOM 1150 C C . SER A 1 161 ? -3.066 -1.588 28.703 1.00 41.56 161 SER A C 1
ATOM 1152 O O . SER A 1 161 ? -2.101 -1.393 27.962 1.00 41.56 161 SER A O 1
ATOM 1154 N N . GLU A 1 162 ? -3.308 -0.787 29.744 1.00 43.66 162 GLU A N 1
ATOM 1155 C CA . GLU A 1 162 ? -2.520 0.425 30.042 1.00 43.66 162 GLU A CA 1
ATOM 1156 C C . GLU A 1 162 ? -1.086 0.131 30.551 1.00 43.66 162 GLU A C 1
ATOM 1158 O O . GLU A 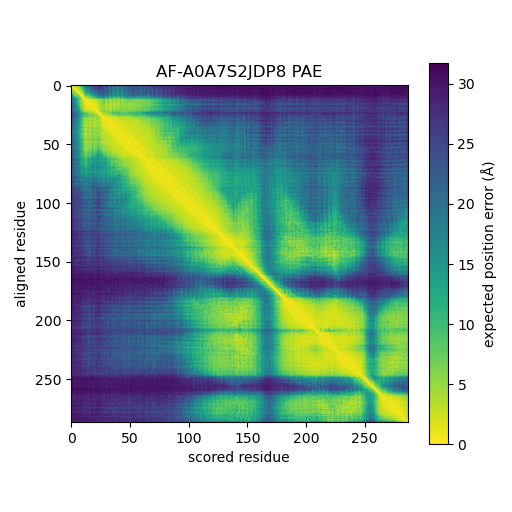1 162 ? -0.275 1.038 30.734 1.00 43.66 162 GLU A O 1
ATOM 1163 N N . THR A 1 163 ? -0.719 -1.145 30.731 1.00 42.56 163 THR A N 1
ATOM 1164 C CA . THR A 1 163 ? 0.642 -1.566 31.127 1.00 42.56 163 THR A CA 1
ATOM 1165 C C . THR A 1 163 ? 1.587 -1.879 29.959 1.00 42.56 163 THR A C 1
ATOM 1167 O O . THR A 1 163 ? 2.766 -2.165 30.191 1.00 42.56 163 THR A O 1
ATOM 1170 N N . ALA A 1 164 ? 1.138 -1.782 28.703 1.00 39.78 164 ALA A N 1
ATOM 1171 C CA . ALA A 1 164 ? 2.005 -1.966 27.538 1.00 39.78 164 ALA A CA 1
ATOM 1172 C C . ALA A 1 164 ? 2.540 -0.616 27.005 1.00 39.78 164 ALA A C 1
ATOM 1174 O O . ALA A 1 164 ? 1.755 0.296 26.740 1.00 39.78 164 ALA A O 1
ATOM 1175 N N . PRO A 1 165 ? 3.863 -0.457 26.796 1.00 38.03 165 PRO A N 1
ATOM 1176 C CA . PRO A 1 165 ? 4.422 0.772 26.244 1.00 38.03 165 PRO A CA 1
ATOM 1177 C C . PRO A 1 165 ? 3.978 0.943 24.785 1.00 38.03 165 PRO A C 1
ATOM 1179 O O . PRO A 1 165 ? 4.365 0.170 23.907 1.00 38.03 165 PRO A O 1
ATOM 1182 N N . ALA A 1 166 ? 3.166 1.968 24.530 1.00 39.31 166 ALA A N 1
ATOM 1183 C CA . ALA A 1 166 ? 2.683 2.295 23.195 1.00 39.31 166 ALA A CA 1
ATOM 1184 C C . ALA A 1 166 ? 3.842 2.737 22.272 1.00 39.31 166 ALA A C 1
ATOM 1186 O O . ALA A 1 166 ? 4.646 3.593 22.661 1.00 39.31 166 ALA A O 1
ATOM 1187 N N . PRO A 1 167 ? 3.946 2.208 21.038 1.00 40.09 167 PRO A N 1
ATOM 1188 C CA . PRO A 1 167 ? 4.842 2.761 20.033 1.00 40.09 167 PRO A CA 1
ATOM 1189 C C . PRO A 1 167 ? 4.348 4.152 19.613 1.00 40.09 167 PRO A C 1
ATOM 1191 O O . PRO A 1 167 ? 3.151 4.386 19.461 1.00 40.09 167 PRO A O 1
ATOM 1194 N N . ALA A 1 168 ? 5.287 5.082 19.438 1.00 43.75 168 ALA A N 1
ATOM 1195 C CA . ALA A 1 168 ? 5.024 6.479 19.113 1.00 43.75 168 ALA A CA 1
ATOM 1196 C C . ALA A 1 168 ? 4.220 6.628 17.806 1.00 43.75 168 ALA A C 1
ATOM 1198 O O . ALA A 1 168 ? 4.777 6.568 16.710 1.00 43.75 168 ALA A O 1
ATOM 1199 N N . ALA A 1 169 ? 2.909 6.839 17.936 1.00 40.53 169 ALA A N 1
ATOM 1200 C CA . ALA A 1 169 ? 2.009 7.185 16.843 1.00 40.53 169 ALA A CA 1
ATOM 1201 C C . ALA A 1 169 ? 1.892 8.719 16.701 1.00 40.53 169 ALA A C 1
ATOM 1203 O O . ALA A 1 169 ? 1.974 9.443 17.699 1.00 40.53 169 ALA A O 1
ATOM 1204 N N . PRO A 1 170 ? 1.724 9.241 15.471 1.00 46.38 170 PRO A N 1
ATOM 1205 C CA . PRO A 1 170 ? 1.607 10.672 15.225 1.00 46.38 170 PRO A CA 1
ATOM 1206 C C . PRO A 1 170 ? 0.300 11.217 15.812 1.00 46.38 170 PRO A C 1
ATOM 1208 O O . PRO A 1 170 ? -0.723 10.539 15.816 1.00 46.38 170 PRO A O 1
ATOM 1211 N N . ALA A 1 171 ? 0.361 12.453 16.311 1.00 48.41 171 ALA A N 1
ATOM 1212 C CA . ALA A 1 171 ? -0.698 13.131 17.050 1.00 48.41 171 ALA A CA 1
ATOM 1213 C C . ALA A 1 171 ? -2.067 13.068 16.345 1.00 48.41 171 ALA A C 1
ATOM 1215 O O . ALA A 1 171 ? -2.343 13.835 15.422 1.00 48.41 171 ALA A O 1
ATOM 1216 N N . ALA A 1 172 ? -2.938 12.176 16.820 1.00 43.34 172 ALA A N 1
ATOM 1217 C CA . ALA A 1 172 ? -4.359 12.210 16.511 1.00 43.34 172 ALA A CA 1
ATOM 1218 C C . ALA A 1 172 ? -4.962 13.550 16.987 1.00 43.34 172 ALA A C 1
ATOM 1220 O O . ALA A 1 172 ? -4.498 14.114 17.987 1.00 43.34 172 ALA A O 1
ATOM 1221 N N . PRO A 1 173 ? -5.985 14.092 16.299 1.00 42.78 173 PRO A N 1
ATOM 1222 C CA . PRO A 1 173 ? -6.628 15.341 16.690 1.00 42.78 173 PRO A CA 1
ATOM 1223 C C . PRO A 1 173 ? -7.161 15.229 18.123 1.00 42.78 173 PRO A C 1
ATOM 1225 O O . PRO A 1 173 ? -8.051 14.436 18.429 1.00 42.78 173 PRO A O 1
ATOM 1228 N N . THR A 1 174 ? -6.602 16.055 19.004 1.00 50.84 174 THR A N 1
ATOM 1229 C CA . THR A 1 174 ? -6.834 16.071 20.458 1.00 50.84 174 THR A CA 1
ATOM 1230 C C . THR A 1 174 ? -8.288 16.324 20.867 1.00 50.84 174 THR A C 1
ATOM 1232 O O . THR A 1 174 ? -8.618 16.195 22.041 1.00 50.84 174 THR A O 1
ATOM 1235 N N . SER A 1 175 ? -9.172 16.702 19.941 1.00 47.28 175 SER A N 1
ATOM 1236 C CA . SER A 1 175 ? -10.593 16.931 20.212 1.00 47.28 175 SER A CA 1
ATOM 1237 C C . SER A 1 175 ? -11.412 15.640 20.270 1.00 47.28 175 SER A C 1
ATOM 1239 O O . SER A 1 175 ? -12.230 15.511 21.173 1.00 47.28 175 SER A O 1
ATOM 1241 N N . LEU A 1 176 ? -11.176 14.682 19.364 1.00 44.38 176 LEU A N 1
ATOM 1242 C CA . LEU A 1 176 ? -11.920 13.413 19.328 1.00 44.38 176 LEU A CA 1
ATOM 1243 C C . LEU A 1 176 ? -11.516 12.500 20.486 1.00 44.38 176 LEU A C 1
ATOM 1245 O O . LEU A 1 176 ? -12.375 11.939 21.155 1.00 44.38 176 LEU A O 1
ATOM 1249 N N . THR A 1 177 ? -10.221 12.457 20.800 1.00 51.69 177 THR A N 1
ATOM 1250 C CA . THR A 1 177 ? -9.699 11.749 21.978 1.00 51.69 177 THR A CA 1
ATOM 1251 C C . THR A 1 177 ? -10.235 12.326 23.287 1.00 51.69 177 THR A C 1
ATOM 1253 O O . THR A 1 177 ? -10.541 11.576 24.200 1.00 51.69 177 THR A O 1
ATOM 1256 N N . ARG A 1 178 ? -10.416 13.650 23.391 1.00 55.25 178 ARG A N 1
ATOM 1257 C CA . ARG A 1 178 ? -11.023 14.275 24.584 1.00 55.25 178 ARG A CA 1
ATOM 1258 C C . ARG A 1 178 ? -12.528 14.049 24.700 1.00 55.25 178 ARG A C 1
ATOM 1260 O O . ARG A 1 178 ? -13.072 14.159 25.795 1.00 55.25 178 ARG A O 1
ATOM 1267 N N . GLN A 1 179 ? -13.218 13.832 23.585 1.00 56.59 179 GLN A N 1
ATOM 1268 C CA . GLN A 1 179 ? -14.653 13.575 23.604 1.00 56.59 179 GLN A CA 1
ATOM 1269 C C . GLN A 1 179 ? -14.937 12.105 23.925 1.00 56.59 179 GLN A C 1
ATOM 1271 O O . GLN A 1 179 ? -15.764 11.839 24.794 1.00 56.59 179 GLN A O 1
ATOM 1276 N N . SER A 1 180 ? -14.154 11.177 23.362 1.00 57.12 180 SER A N 1
ATOM 1277 C CA . SER A 1 180 ? -14.225 9.761 23.725 1.00 57.12 180 SER A CA 1
ATOM 1278 C C . SER A 1 180 ? -13.876 9.510 25.191 1.00 57.12 180 SER A C 1
ATOM 1280 O O . SER A 1 180 ? -14.507 8.672 25.828 1.00 57.12 180 SER A O 1
ATOM 1282 N N . THR A 1 181 ? -12.939 10.272 25.772 1.00 65.06 181 THR A N 1
ATOM 1283 C CA . THR A 1 181 ? -12.670 10.186 27.216 1.00 65.06 181 THR A CA 1
ATOM 1284 C C . THR A 1 181 ? -13.835 10.708 28.045 1.00 65.06 181 THR A C 1
ATOM 1286 O O . THR A 1 181 ? -14.159 10.093 29.045 1.00 65.06 181 THR A O 1
ATOM 1289 N N . ARG A 1 182 ? -14.518 11.786 27.635 1.00 71.19 182 ARG A N 1
ATOM 1290 C CA . ARG A 1 182 ? -15.671 12.323 28.384 1.00 71.19 182 ARG A CA 1
ATOM 1291 C C . ARG A 1 182 ? -16.885 11.406 28.354 1.00 71.19 182 ARG A C 1
ATOM 1293 O O . ARG A 1 182 ? -17.613 11.320 29.335 1.00 71.19 182 ARG A O 1
ATOM 1300 N N . GLU A 1 183 ? -17.150 10.770 27.223 1.00 66.44 183 GLU A N 1
ATOM 1301 C CA . GLU A 1 183 ? -18.275 9.842 27.090 1.00 66.44 183 GLU A CA 1
ATOM 1302 C C . GLU A 1 183 ? -17.960 8.499 27.759 1.00 66.44 183 GLU A C 1
ATOM 1304 O O . GLU A 1 183 ? -18.826 7.951 28.437 1.00 66.44 183 GLU A O 1
ATOM 1309 N N . GLY A 1 184 ? -16.703 8.045 27.701 1.00 69.31 184 GLY A N 1
ATOM 1310 C CA . GLY A 1 184 ? -16.205 6.951 28.536 1.00 69.31 184 GLY A CA 1
ATOM 1311 C C . GLY A 1 184 ? -16.309 7.258 30.035 1.00 69.31 184 GLY A C 1
ATOM 1312 O O . GLY A 1 184 ? -16.832 6.443 30.784 1.00 69.31 184 GLY A O 1
ATOM 1313 N N . GLU A 1 185 ? -15.908 8.457 30.470 1.00 75.94 185 GLU A N 1
ATOM 1314 C CA . GLU A 1 185 ? -16.069 8.939 31.852 1.00 75.94 185 GLU A CA 1
ATOM 1315 C C . GLU A 1 185 ? -17.545 8.947 32.271 1.00 75.94 185 GLU A C 1
ATOM 1317 O O . GLU A 1 185 ? -17.876 8.483 33.357 1.00 75.94 185 GLU A O 1
ATOM 1322 N N . ARG A 1 186 ? -18.459 9.402 31.405 1.00 73.88 186 ARG A N 1
ATOM 1323 C CA . ARG A 1 186 ? -19.904 9.358 31.683 1.00 73.88 186 ARG A CA 1
ATOM 1324 C C . ARG A 1 186 ? -20.440 7.934 31.772 1.00 73.88 186 ARG A C 1
ATOM 1326 O O . ARG A 1 186 ? -21.218 7.641 32.674 1.00 73.88 186 ARG A O 1
ATOM 1333 N N . ALA A 1 187 ? -20.040 7.046 30.864 1.00 69.62 187 ALA A N 1
ATOM 1334 C CA . ALA A 1 187 ? -20.418 5.637 30.929 1.00 69.62 187 ALA A CA 1
ATOM 1335 C C . ALA A 1 187 ? -19.925 5.004 32.243 1.00 69.62 187 ALA A C 1
ATOM 1337 O O . ALA A 1 187 ? -20.703 4.332 32.925 1.00 69.62 187 ALA A O 1
ATOM 1338 N N . ALA A 1 188 ? -18.693 5.317 32.652 1.00 74.94 188 ALA A N 1
ATOM 1339 C CA . ALA A 1 188 ? -18.118 4.908 33.930 1.00 74.94 188 ALA A CA 1
ATOM 1340 C C . ALA A 1 188 ? -18.894 5.465 35.128 1.00 74.94 188 ALA A C 1
ATOM 1342 O O . ALA A 1 188 ? -19.180 4.746 36.086 1.00 74.94 188 ALA A O 1
ATOM 1343 N N . GLU A 1 189 ? -19.297 6.736 35.077 1.00 80.88 189 GLU A N 1
ATOM 1344 C CA . GLU A 1 189 ? -20.131 7.366 36.101 1.00 80.88 189 GLU A CA 1
ATOM 1345 C C . GLU A 1 189 ? -21.508 6.698 36.211 1.00 80.88 189 GLU A C 1
ATOM 1347 O O . GLU A 1 189 ? -22.000 6.484 37.325 1.00 80.88 189 GLU A O 1
ATOM 1352 N N . VAL A 1 190 ? -22.121 6.329 35.082 1.00 79.25 190 VAL A N 1
ATOM 1353 C CA . VAL A 1 190 ? -23.410 5.623 35.040 1.00 79.25 190 VAL A CA 1
ATOM 1354 C C . VAL A 1 190 ? -23.267 4.217 35.621 1.00 79.25 190 VAL A C 1
ATOM 1356 O O . VAL A 1 190 ? -24.042 3.850 36.507 1.00 79.25 190 VAL A O 1
ATOM 1359 N N . VAL A 1 191 ? -22.252 3.451 35.207 1.00 80.81 191 VAL A N 1
ATOM 1360 C CA . VAL A 1 191 ? -21.961 2.113 35.755 1.00 80.81 191 VAL A CA 1
ATOM 1361 C C . VAL A 1 191 ? -21.643 2.199 37.250 1.00 80.81 191 VAL A C 1
ATOM 1363 O O . VAL A 1 191 ? -22.183 1.429 38.043 1.00 80.81 191 VAL A O 1
ATOM 1366 N N . GLY A 1 192 ? -20.833 3.169 37.675 1.00 82.69 192 GLY A N 1
ATOM 1367 C CA . GLY A 1 192 ? -20.497 3.404 39.080 1.00 82.69 192 GLY A CA 1
ATOM 1368 C C . GLY A 1 192 ? -21.696 3.837 39.929 1.00 82.69 192 GLY A C 1
ATOM 1369 O O . GLY A 1 192 ? -21.806 3.464 41.100 1.00 82.69 192 GLY A O 1
ATOM 1370 N N . SER A 1 193 ? -22.627 4.601 39.359 1.00 83.94 193 SER A N 1
ATOM 1371 C CA . SER A 1 193 ? -23.882 4.972 40.025 1.00 83.94 193 SER A CA 1
ATOM 1372 C C . SER A 1 193 ? -24.846 3.790 40.1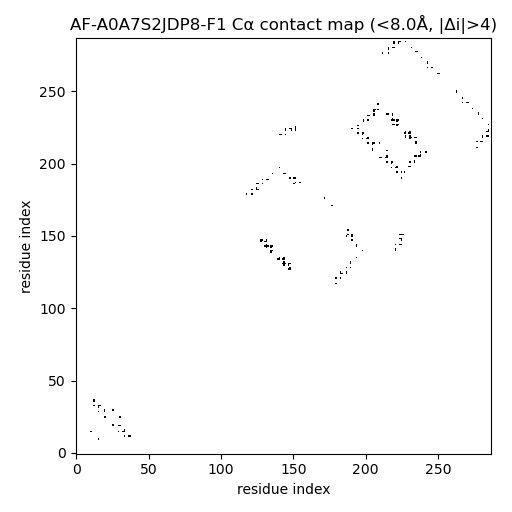15 1.00 83.94 193 SER A C 1
ATOM 1374 O O . SER A 1 193 ? -25.472 3.600 41.156 1.00 83.94 193 SER A O 1
ATOM 1376 N N . LEU A 1 194 ? -24.918 2.956 39.073 1.00 83.94 194 LEU A N 1
ATOM 1377 C CA . LEU A 1 194 ? -25.686 1.710 39.071 1.00 83.94 194 LEU A CA 1
ATOM 1378 C C . LEU A 1 194 ? -25.147 0.729 40.122 1.00 83.94 194 LEU A C 1
ATOM 1380 O O . LEU A 1 194 ? -25.930 0.245 40.935 1.00 83.94 194 LEU A O 1
ATOM 1384 N N . ARG A 1 195 ? -23.824 0.513 40.175 1.00 87.44 195 ARG A N 1
ATOM 1385 C CA . ARG A 1 195 ? -23.148 -0.302 41.203 1.00 87.44 195 ARG A CA 1
ATOM 1386 C C . ARG A 1 195 ? -23.518 0.152 42.613 1.00 87.44 195 ARG A C 1
ATOM 1388 O O . ARG A 1 195 ? -24.004 -0.651 43.402 1.00 87.44 195 ARG A O 1
ATOM 1395 N N . ARG A 1 196 ? -23.360 1.450 42.909 1.00 87.75 196 ARG A N 1
ATOM 1396 C CA . ARG A 1 196 ? -23.721 2.017 44.221 1.00 87.75 196 ARG A CA 1
ATOM 1397 C C . ARG A 1 196 ? -25.189 1.797 44.557 1.00 87.75 196 ARG A C 1
ATOM 1399 O O . ARG A 1 196 ? -25.498 1.375 45.661 1.00 87.75 196 ARG A O 1
ATOM 1406 N N . ARG A 1 197 ? -26.092 2.033 43.607 1.00 85.56 197 ARG A N 1
ATOM 1407 C CA . ARG A 1 197 ? -27.532 1.924 43.854 1.00 85.56 197 ARG A CA 1
ATOM 1408 C C . ARG A 1 197 ? -27.986 0.480 44.064 1.00 85.56 197 ARG A C 1
ATOM 1410 O O . ARG A 1 197 ? -28.799 0.237 44.947 1.00 85.56 197 ARG A O 1
ATOM 1417 N N . VAL A 1 198 ? -27.439 -0.473 43.305 1.00 87.25 198 VAL A N 1
ATOM 1418 C CA . VAL A 1 198 ? -27.689 -1.910 43.522 1.00 87.25 198 VAL A CA 1
ATOM 1419 C C . VAL A 1 198 ? -27.121 -2.351 44.873 1.00 87.25 198 VAL A C 1
ATOM 1421 O O . VAL A 1 198 ? -27.802 -3.068 45.601 1.00 87.25 198 VAL A O 1
ATOM 1424 N N . ALA A 1 199 ? -25.930 -1.878 45.254 1.00 87.81 199 ALA A N 1
ATOM 1425 C CA . ALA A 1 199 ? -25.349 -2.156 46.566 1.00 87.81 199 ALA A CA 1
ATOM 1426 C C . ALA A 1 199 ? -26.197 -1.579 47.715 1.00 87.81 199 ALA A C 1
ATOM 1428 O O . ALA A 1 199 ? -26.468 -2.283 48.682 1.00 87.81 199 ALA A O 1
ATOM 1429 N N . GLU A 1 200 ? -26.677 -0.339 47.598 1.00 89.00 200 GLU A N 1
ATOM 1430 C CA . GLU A 1 200 ? -27.564 0.289 48.588 1.00 89.00 200 GLU A CA 1
ATOM 1431 C C . GLU A 1 200 ? -28.904 -0.451 48.725 1.00 89.00 200 GLU A C 1
ATOM 1433 O O . GLU A 1 200 ? -29.375 -0.669 49.843 1.00 89.00 200 GLU A O 1
ATOM 1438 N N . GLU A 1 201 ? -29.522 -0.862 47.610 1.00 88.81 201 GLU A N 1
ATOM 1439 C CA . GLU A 1 201 ? -30.738 -1.688 47.646 1.00 88.81 201 GLU A CA 1
ATOM 1440 C C . GLU A 1 201 ? -30.474 -3.058 48.268 1.00 88.81 201 GLU A C 1
ATOM 1442 O O . GLU A 1 201 ? -31.284 -3.538 49.060 1.00 88.81 201 GLU A O 1
ATOM 1447 N N . LEU A 1 202 ? -29.327 -3.670 47.966 1.00 87.81 202 LEU A N 1
ATOM 1448 C CA . LEU A 1 202 ? -28.920 -4.933 48.567 1.00 87.81 202 LEU A CA 1
ATOM 1449 C C . LEU A 1 202 ? -28.748 -4.782 50.081 1.00 87.81 202 LEU A C 1
ATOM 1451 O O . LEU A 1 202 ? -29.314 -5.567 50.833 1.00 87.81 202 LEU A O 1
ATOM 1455 N N . GLU A 1 203 ? -28.053 -3.750 50.556 1.00 88.31 203 GLU A N 1
ATOM 1456 C CA . GLU A 1 203 ? -27.912 -3.497 51.994 1.00 88.31 203 GLU A CA 1
ATOM 1457 C C . GLU A 1 203 ? -29.256 -3.225 52.675 1.00 88.31 203 GLU A C 1
ATOM 1459 O O . GLU A 1 203 ? -29.495 -3.718 53.781 1.00 88.31 203 GLU A O 1
ATOM 1464 N N . ARG A 1 204 ? -30.171 -2.512 52.008 1.00 89.12 204 ARG A N 1
ATOM 1465 C CA . ARG A 1 204 ? -31.531 -2.288 52.514 1.00 89.12 204 ARG A CA 1
ATOM 1466 C C . ARG A 1 204 ? -32.340 -3.585 52.578 1.00 89.12 204 ARG A C 1
ATOM 1468 O O . ARG A 1 204 ? -33.030 -3.817 53.573 1.00 89.12 204 ARG A O 1
ATOM 1475 N N . ALA A 1 205 ? -32.253 -4.435 51.557 1.00 86.81 205 ALA A N 1
ATOM 1476 C CA . ALA A 1 205 ? -32.901 -5.745 51.528 1.00 86.81 205 ALA A CA 1
ATOM 1477 C C . ALA A 1 205 ? -32.357 -6.656 52.639 1.00 86.81 205 ALA A C 1
ATOM 1479 O O . ALA A 1 205 ? -33.126 -7.321 53.331 1.00 86.81 205 ALA A O 1
ATOM 1480 N N . VAL A 1 206 ? -31.042 -6.619 52.874 1.00 86.25 206 VAL A N 1
ATOM 1481 C CA . VAL A 1 206 ? -30.406 -7.361 53.964 1.00 86.25 206 VAL A CA 1
ATOM 1482 C C . VAL A 1 206 ? -30.883 -6.857 55.329 1.00 86.25 206 VAL A C 1
ATOM 1484 O O . VAL A 1 206 ? -31.360 -7.650 56.136 1.00 86.25 206 VAL A O 1
ATOM 1487 N N . ALA A 1 207 ? -30.846 -5.543 55.565 1.00 86.75 207 ALA A N 1
ATOM 1488 C CA . ALA A 1 207 ? -31.244 -4.941 56.839 1.00 86.75 207 ALA A CA 1
ATOM 1489 C C . ALA A 1 207 ? -32.737 -5.114 57.170 1.00 86.75 207 ALA A C 1
ATOM 1491 O O . ALA A 1 207 ? -33.108 -5.171 58.340 1.00 86.75 207 ALA A O 1
ATOM 1492 N N . SER A 1 208 ? -33.596 -5.188 56.152 1.00 85.25 208 SER A N 1
ATOM 1493 C CA . SER A 1 208 ? -35.040 -5.411 56.314 1.00 85.25 208 SER A CA 1
ATOM 1494 C C . SER A 1 208 ? -35.430 -6.887 56.403 1.00 85.25 208 SER A C 1
ATOM 1496 O O . SER A 1 208 ? -36.621 -7.183 56.480 1.00 85.25 208 SER A O 1
ATOM 1498 N N . ALA A 1 209 ? -34.453 -7.804 56.398 1.00 83.00 209 ALA A N 1
ATOM 1499 C CA . ALA A 1 209 ? -34.689 -9.243 56.334 1.00 83.00 209 ALA A CA 1
ATOM 1500 C C . ALA A 1 209 ? -35.637 -9.624 55.177 1.00 83.00 209 ALA A C 1
ATOM 1502 O O . ALA A 1 209 ? -36.526 -10.461 55.338 1.00 83.00 209 ALA A O 1
ATOM 1503 N N . ALA A 1 210 ? -35.450 -8.991 54.013 1.00 82.25 210 ALA A N 1
ATOM 1504 C CA . ALA A 1 210 ? -36.259 -9.229 52.825 1.00 82.25 210 ALA A CA 1
ATOM 1505 C C . ALA A 1 210 ? -36.221 -10.703 52.390 1.00 82.25 210 ALA A C 1
ATOM 1507 O O . ALA A 1 210 ? -35.366 -11.486 52.822 1.00 82.25 210 ALA A O 1
ATOM 1508 N N . GLU A 1 211 ? -37.148 -11.081 51.506 1.00 86.19 211 GLU A N 1
ATOM 1509 C CA . GLU A 1 211 ? -37.199 -12.441 50.981 1.00 86.19 211 GLU A CA 1
ATOM 1510 C C . GLU A 1 211 ? -35.850 -12.839 50.356 1.00 86.19 211 GLU A C 1
ATOM 1512 O O . GLU A 1 211 ? -35.268 -12.070 49.585 1.00 86.19 211 GLU A O 1
ATOM 1517 N N . PRO A 1 212 ? -35.350 -14.056 50.632 1.00 81.19 212 PRO A N 1
ATOM 1518 C CA . PRO A 1 212 ? -34.028 -14.481 50.179 1.00 81.19 212 PRO A CA 1
ATOM 1519 C C . PRO A 1 212 ? -33.893 -14.483 48.650 1.00 81.19 212 PRO A C 1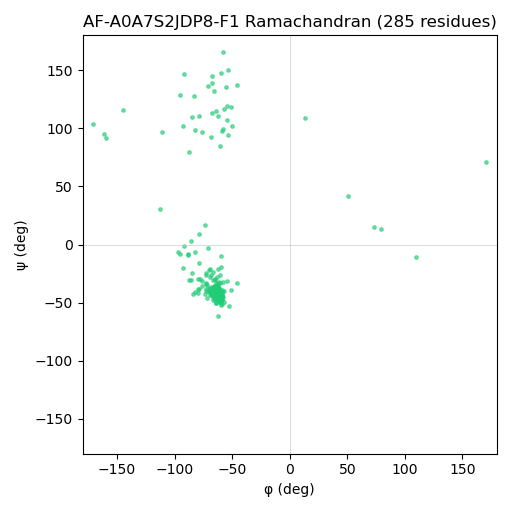
ATOM 1521 O O . PRO A 1 212 ? -32.793 -14.291 48.140 1.00 81.19 212 PRO A O 1
ATOM 1524 N N . GLY A 1 213 ? -35.001 -14.639 47.913 1.00 82.62 213 GLY A N 1
ATOM 1525 C CA . GLY A 1 213 ? -35.019 -14.513 46.453 1.00 82.62 213 GLY A CA 1
ATOM 1526 C C . GLY A 1 213 ? -34.580 -13.127 45.975 1.00 82.62 213 GLY A C 1
ATOM 1527 O O . GLY A 1 213 ? -33.740 -13.037 45.087 1.00 82.62 213 GLY A O 1
ATOM 1528 N N . VAL A 1 214 ? -35.053 -12.062 46.629 1.00 84.75 214 VAL A N 1
ATOM 1529 C CA . VAL A 1 214 ? -34.710 -10.669 46.293 1.00 84.75 214 VAL A CA 1
ATOM 1530 C C . VAL A 1 214 ? -33.232 -10.390 46.570 1.00 84.75 214 VAL A C 1
ATOM 1532 O O . VAL A 1 214 ? -32.544 -9.785 45.751 1.00 84.75 214 VAL A O 1
ATOM 1535 N N . VAL A 1 215 ? -32.718 -10.877 47.705 1.00 86.00 215 VAL A N 1
ATOM 1536 C CA . VAL A 1 215 ? -31.295 -10.745 48.060 1.00 86.00 215 VAL A CA 1
ATOM 1537 C C . VAL A 1 215 ? -30.422 -11.474 47.035 1.00 86.00 215 VAL A C 1
ATOM 1539 O O . VAL A 1 215 ? -29.451 -10.904 46.543 1.00 86.00 215 VAL A O 1
ATOM 1542 N N . CYS A 1 216 ? -30.783 -12.702 46.653 1.00 85.06 216 CYS A N 1
ATOM 1543 C CA . CYS A 1 216 ? -30.058 -13.453 45.628 1.00 85.06 216 CYS A CA 1
ATOM 1544 C C . CYS A 1 216 ? -30.117 -12.787 44.250 1.00 85.06 216 CYS A C 1
ATOM 1546 O O . CYS A 1 216 ? -29.095 -12.735 43.572 1.00 85.06 216 CYS A O 1
ATOM 1548 N N . GLU A 1 217 ? -31.268 -12.261 43.828 1.00 85.62 217 GLU A N 1
ATOM 1549 C CA . GLU A 1 217 ? -31.392 -11.538 42.557 1.00 85.62 217 GLU A CA 1
ATOM 1550 C C . GLU A 1 217 ? -30.484 -10.305 42.5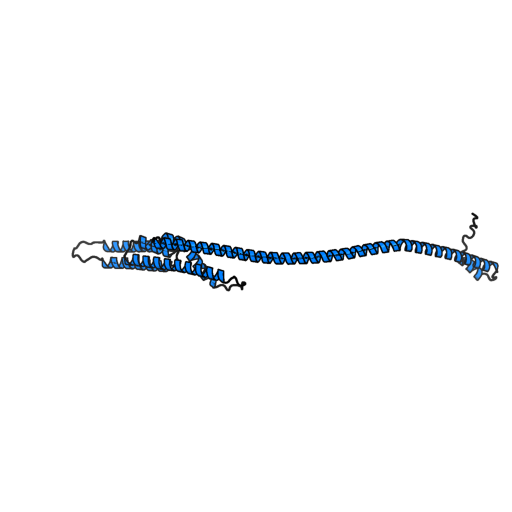19 1.00 85.62 217 GLU A C 1
ATOM 1552 O O . GLU A 1 217 ? -29.731 -10.130 41.563 1.00 85.62 217 GLU A O 1
ATOM 1557 N N . LEU A 1 218 ? -30.463 -9.498 43.582 1.00 85.38 218 LEU A N 1
ATOM 1558 C CA . LEU A 1 218 ? -29.580 -8.331 43.673 1.00 85.38 218 LEU A CA 1
ATOM 1559 C C . LEU A 1 218 ? -28.093 -8.723 43.681 1.00 85.38 218 LEU A C 1
ATOM 1561 O O . LEU A 1 218 ? -27.286 -8.071 43.021 1.00 85.38 218 LEU A O 1
ATOM 1565 N N . VAL A 1 219 ? -27.720 -9.813 44.359 1.00 87.38 219 VAL A N 1
ATOM 1566 C CA . VAL A 1 219 ? -26.340 -10.339 44.343 1.00 87.38 219 VAL A CA 1
ATOM 1567 C C . VAL A 1 219 ? -25.939 -10.811 42.944 1.00 87.38 219 VAL A C 1
ATOM 1569 O O . VAL A 1 219 ? -24.825 -10.525 42.507 1.00 87.38 219 VAL A O 1
ATOM 1572 N N . ARG A 1 220 ? -26.842 -11.466 42.204 1.00 87.88 220 ARG A N 1
ATOM 1573 C CA . ARG A 1 220 ? -26.595 -11.876 40.811 1.00 87.88 220 ARG A CA 1
ATOM 1574 C C . ARG A 1 220 ? -26.327 -10.685 39.903 1.00 87.88 220 ARG A C 1
ATOM 1576 O O . ARG A 1 220 ? -25.437 -10.740 39.064 1.00 87.88 220 ARG A O 1
ATOM 1583 N N . LEU A 1 221 ? -27.041 -9.581 40.108 1.00 87.25 221 LEU A N 1
ATOM 1584 C CA . LEU A 1 221 ? -26.840 -8.349 39.345 1.00 87.25 221 LEU A CA 1
ATOM 1585 C C . LEU A 1 221 ? -25.477 -7.684 39.610 1.00 87.25 221 LEU A C 1
ATOM 1587 O O . LEU A 1 221 ? -24.970 -6.980 38.737 1.00 87.25 221 LEU A O 1
ATOM 1591 N N . MET A 1 222 ? -24.847 -7.936 40.762 1.00 86.44 222 MET A N 1
ATOM 1592 C CA . MET A 1 222 ? -23.512 -7.412 41.084 1.00 86.44 222 MET A CA 1
ATOM 1593 C C . MET A 1 222 ? -22.382 -8.099 40.299 1.00 86.44 222 MET A C 1
ATOM 1595 O O . MET A 1 222 ? -21.330 -7.488 40.095 1.00 86.44 222 MET A O 1
ATOM 1599 N N . GLY A 1 223 ? -22.590 -9.335 39.831 1.00 85.19 223 GLY A N 1
ATOM 1600 C CA . GLY A 1 223 ? -21.608 -10.108 39.060 1.00 85.19 223 GLY A CA 1
ATOM 1601 C C . GLY A 1 223 ? -21.237 -9.453 37.724 1.00 85.19 223 GLY A C 1
ATOM 1602 O O . GLY A 1 223 ? -20.090 -9.032 37.566 1.00 85.19 223 GLY A O 1
ATOM 1603 N N . PRO A 1 224 ? -22.193 -9.253 36.793 1.00 83.38 224 PRO A N 1
ATOM 1604 C CA . PRO A 1 224 ? -21.953 -8.595 35.503 1.00 83.38 224 PRO A CA 1
ATOM 1605 C C . PRO A 1 224 ? -21.437 -7.156 35.613 1.00 83.38 224 PRO A C 1
ATOM 1607 O O . PRO A 1 224 ? -20.865 -6.628 34.661 1.00 83.38 224 PRO A O 1
ATOM 1610 N N . LEU A 1 225 ? -21.631 -6.516 36.769 1.00 82.19 225 LEU A N 1
ATOM 1611 C CA . LEU A 1 225 ? -21.079 -5.201 37.070 1.00 82.19 225 LEU A CA 1
ATOM 1612 C C . LEU A 1 225 ? -19.623 -5.255 37.549 1.00 82.19 225 LEU A C 1
ATOM 1614 O O . LEU A 1 225 ? -19.032 -4.196 37.707 1.00 82.19 225 LEU A O 1
ATOM 1618 N N . GLY A 1 226 ? -19.027 -6.424 37.784 1.00 83.56 226 GLY A N 1
ATOM 1619 C CA . GLY A 1 226 ? -17.659 -6.559 38.299 1.00 83.56 226 GLY A CA 1
ATOM 1620 C C . GLY A 1 226 ? -17.526 -6.356 39.815 1.00 83.56 226 GLY A C 1
ATOM 1621 O O . GLY A 1 226 ? -16.415 -6.222 40.316 1.00 83.56 226 GLY A O 1
ATOM 1622 N N . CYS A 1 227 ? -18.638 -6.357 40.557 1.00 86.62 227 CYS A N 1
ATOM 1623 C CA . CYS A 1 227 ? -18.681 -6.179 42.015 1.00 86.62 227 CYS A CA 1
ATOM 1624 C C . CYS A 1 227 ? -19.145 -7.458 42.740 1.00 86.62 227 CYS A C 1
ATOM 1626 O O . CYS A 1 227 ? -19.756 -7.408 43.809 1.00 86.62 227 CYS A O 1
ATOM 1628 N N . ALA A 1 228 ? -18.852 -8.625 42.161 1.00 87.00 228 ALA A N 1
ATOM 1629 C CA . ALA A 1 228 ? -19.214 -9.943 42.689 1.00 87.00 228 ALA A CA 1
ATOM 1630 C C . ALA A 1 228 ? -18.818 -10.141 44.166 1.00 87.00 228 ALA A C 1
ATOM 1632 O O . ALA A 1 228 ? -19.569 -10.707 44.960 1.00 87.00 228 ALA A O 1
ATOM 1633 N N . THR A 1 229 ? -17.642 -9.642 44.552 1.00 85.62 229 THR A N 1
ATOM 1634 C CA . THR A 1 229 ? -17.100 -9.753 45.914 1.00 85.62 229 THR A CA 1
ATOM 1635 C C . THR A 1 229 ? -17.919 -8.965 46.935 1.00 85.62 229 THR A C 1
ATOM 1637 O O . THR A 1 229 ? -18.175 -9.469 48.030 1.00 85.62 229 THR A O 1
ATOM 1640 N N . GLU A 1 230 ? -18.381 -7.767 46.573 1.00 87.50 230 GLU A N 1
ATOM 1641 C CA . GLU A 1 230 ? -19.260 -6.937 47.404 1.00 87.50 230 GLU A CA 1
ATOM 1642 C C . GLU A 1 230 ? -20.626 -7.608 47.587 1.00 87.50 230 GLU A C 1
ATOM 1644 O O . GLU A 1 230 ? -21.124 -7.705 48.713 1.00 87.50 230 GLU A O 1
ATOM 1649 N N . GLY A 1 231 ? -21.186 -8.161 46.503 1.00 86.56 231 GLY A N 1
ATOM 1650 C CA . GLY A 1 231 ? -22.415 -8.956 46.547 1.00 86.56 231 GLY A CA 1
ATOM 1651 C C . GLY A 1 231 ? -22.287 -10.172 47.472 1.00 86.56 231 GLY A C 1
ATOM 1652 O O . GLY A 1 231 ? -23.124 -10.380 48.353 1.00 86.56 231 GLY A O 1
ATOM 1653 N N . ARG A 1 232 ? -21.191 -10.932 47.354 1.00 86.12 232 ARG A N 1
ATOM 1654 C CA . ARG A 1 232 ? -20.908 -12.092 48.217 1.00 86.12 232 ARG A CA 1
ATOM 1655 C C . ARG A 1 232 ? -20.777 -11.697 49.689 1.00 86.12 232 ARG A C 1
ATOM 1657 O O . ARG A 1 232 ? -21.324 -12.374 50.558 1.00 86.12 232 ARG A O 1
ATOM 1664 N N . ALA A 1 233 ? -20.098 -10.589 49.985 1.00 87.06 233 ALA A N 1
ATOM 1665 C CA . ALA A 1 233 ? -19.966 -10.087 51.351 1.00 87.06 233 ALA A CA 1
ATOM 1666 C C . ALA A 1 233 ? -21.321 -9.677 51.957 1.00 87.06 233 ALA A C 1
ATOM 1668 O O . ALA A 1 233 ? -21.579 -9.938 53.133 1.00 87.06 233 ALA A O 1
ATOM 1669 N N . ALA A 1 234 ? -22.206 -9.055 51.173 1.00 86.69 234 ALA A N 1
ATOM 1670 C CA . ALA A 1 234 ? -23.557 -8.716 51.616 1.00 86.69 234 ALA A CA 1
ATOM 1671 C C . ALA A 1 234 ? -24.425 -9.962 51.868 1.00 86.69 234 ALA A C 1
ATOM 1673 O O . ALA A 1 234 ? -25.111 -10.023 52.889 1.00 86.69 234 ALA A O 1
ATOM 1674 N N . LEU A 1 235 ? -24.334 -10.985 51.010 1.00 86.88 235 LEU A N 1
ATOM 1675 C CA . LEU A 1 235 ? -25.035 -12.257 51.211 1.00 86.88 235 LEU A CA 1
ATOM 1676 C C . LEU A 1 235 ? -24.592 -12.962 52.501 1.00 86.88 235 LEU A C 1
ATOM 1678 O O . LEU A 1 235 ? -25.427 -13.430 53.271 1.00 86.88 235 LEU A O 1
ATOM 1682 N N . LEU A 1 236 ? -23.286 -12.988 52.781 1.00 87.88 236 LEU A N 1
ATOM 1683 C CA . LEU A 1 236 ? -22.763 -13.554 54.027 1.00 87.88 236 LEU A CA 1
ATOM 1684 C C . LEU A 1 236 ? -23.286 -12.800 55.257 1.00 87.88 236 LEU A C 1
ATOM 1686 O O . LEU A 1 236 ? -23.696 -13.435 56.228 1.00 87.88 236 LEU A O 1
ATOM 1690 N N . ARG A 1 237 ? -23.331 -11.459 55.208 1.00 88.19 237 ARG A N 1
ATOM 1691 C CA . ARG A 1 237 ? -23.927 -10.637 56.279 1.00 88.19 237 ARG A CA 1
ATOM 1692 C C . ARG A 1 237 ? -25.396 -10.995 56.513 1.00 88.19 237 ARG A C 1
ATOM 1694 O O . ARG A 1 237 ? -25.791 -11.158 57.663 1.00 88.19 237 ARG A O 1
ATOM 1701 N N . TYR A 1 238 ? -26.174 -11.169 55.446 1.00 86.62 238 TYR A N 1
ATOM 1702 C CA . TYR A 1 238 ? -27.571 -11.597 55.538 1.00 86.62 238 TYR A CA 1
ATOM 1703 C C . TYR A 1 238 ? -27.723 -12.964 56.207 1.00 86.62 238 TYR A C 1
ATOM 1705 O O . TYR A 1 238 ? -28.499 -13.104 57.148 1.00 86.62 238 TYR A O 1
ATOM 1713 N N . CYS A 1 239 ? -26.951 -13.964 55.774 1.00 85.62 239 CYS A N 1
ATOM 1714 C CA . CYS A 1 239 ? -26.995 -15.302 56.366 1.00 85.62 239 CYS A CA 1
ATOM 1715 C C . CYS A 1 239 ? -26.641 -15.292 57.860 1.00 85.62 239 CYS A C 1
ATOM 1717 O O . CYS A 1 239 ? -27.293 -15.982 58.643 1.00 85.62 239 CYS A O 1
ATOM 1719 N N . LEU A 1 240 ? -25.639 -14.503 58.261 1.00 88.12 240 LEU A N 1
ATOM 1720 C CA . LEU A 1 240 ? -25.256 -14.354 59.668 1.00 88.12 240 LEU A CA 1
ATOM 1721 C C . LEU A 1 240 ? -26.359 -13.678 60.491 1.00 88.12 240 LEU A C 1
ATOM 1723 O O . LEU A 1 240 ? -26.702 -14.177 61.555 1.00 88.12 240 LEU A O 1
ATOM 1727 N N . GLN A 1 241 ? -26.985 -12.616 59.975 1.00 87.62 241 GLN A N 1
ATOM 1728 C CA . GLN A 1 241 ? -28.102 -11.953 60.658 1.00 87.62 241 GLN A CA 1
ATOM 1729 C C . GLN A 1 241 ? -29.313 -12.876 60.847 1.00 87.62 241 GLN A C 1
ATOM 1731 O O . GLN A 1 241 ? -29.936 -12.856 61.905 1.00 87.62 241 GLN A O 1
ATOM 1736 N N . GLN A 1 242 ? -29.633 -13.711 59.852 1.00 84.94 242 GLN A N 1
ATOM 1737 C CA . GLN A 1 242 ? -30.714 -14.699 59.960 1.00 84.94 242 GLN A CA 1
ATOM 1738 C C . GLN A 1 242 ? -30.403 -15.779 61.008 1.00 84.94 242 GLN A C 1
ATOM 1740 O O . GLN A 1 242 ? -31.291 -16.194 61.752 1.00 84.94 242 GLN A O 1
ATOM 1745 N N . LEU A 1 243 ? -29.141 -16.217 61.097 1.00 83.25 243 LEU A N 1
ATOM 1746 C CA . LEU A 1 243 ? -28.684 -17.151 62.130 1.00 83.25 243 LEU A CA 1
ATOM 1747 C C . LEU A 1 243 ? -28.764 -16.535 63.531 1.00 83.25 243 LEU A C 1
ATOM 1749 O O . LEU A 1 243 ? -29.256 -17.189 64.451 1.00 83.25 243 LEU A O 1
ATOM 1753 N N . ASP A 1 244 ? -28.330 -15.284 63.684 1.00 84.62 244 ASP A N 1
ATOM 1754 C CA . ASP A 1 244 ? -28.384 -14.561 64.956 1.00 84.62 244 ASP A CA 1
ATOM 1755 C C . ASP A 1 244 ? -29.834 -14.337 65.412 1.00 84.62 244 ASP A C 1
ATOM 1757 O O . ASP A 1 244 ? -30.161 -14.583 66.573 1.00 84.62 244 ASP A O 1
ATOM 1761 N N . ALA A 1 245 ? -30.733 -13.945 64.502 1.00 82.69 245 ALA A N 1
ATOM 1762 C CA . ALA A 1 245 ? -32.156 -13.788 64.804 1.00 82.69 245 ALA A CA 1
ATOM 1763 C C . ALA A 1 245 ? -32.795 -15.113 65.260 1.00 82.69 245 ALA A C 1
ATOM 1765 O O . ALA A 1 245 ? -33.471 -15.152 66.290 1.00 82.69 245 ALA A O 1
ATOM 1766 N N . ALA A 1 246 ? -32.508 -16.216 64.561 1.00 79.81 246 ALA A N 1
ATOM 1767 C CA . ALA A 1 246 ? -32.991 -17.546 64.933 1.00 79.81 246 ALA A CA 1
ATOM 1768 C C . ALA A 1 246 ? -32.430 -18.036 66.283 1.00 79.81 246 ALA A C 1
ATOM 1770 O O . ALA A 1 246 ? -33.099 -18.783 66.996 1.00 79.81 246 ALA A O 1
ATOM 1771 N N . ALA A 1 247 ? -31.215 -17.617 66.655 1.00 78.69 247 ALA A N 1
ATOM 1772 C CA . ALA A 1 247 ? -30.624 -17.933 67.954 1.00 78.69 247 ALA A CA 1
ATOM 1773 C C . ALA A 1 247 ? -31.278 -17.150 69.108 1.00 78.69 247 ALA A C 1
ATOM 1775 O O . ALA A 1 247 ? -31.399 -17.681 70.214 1.00 78.69 247 ALA A O 1
ATOM 1776 N N . VAL A 1 248 ? -31.719 -15.911 68.860 1.00 78.31 248 VAL A N 1
ATOM 1777 C CA . VAL A 1 248 ? -32.404 -15.060 69.852 1.00 78.31 248 VAL A CA 1
ATOM 1778 C C . VAL A 1 248 ? -33.858 -15.494 70.077 1.00 78.31 248 VAL A C 1
ATOM 1780 O O . VAL A 1 248 ? -34.344 -15.404 71.201 1.00 78.31 248 VAL A O 1
ATOM 1783 N N . GLU A 1 249 ? -34.533 -16.032 69.058 1.00 65.00 249 GLU A N 1
ATOM 1784 C CA . GLU A 1 249 ? -35.885 -16.612 69.175 1.00 65.00 249 GLU A CA 1
ATOM 1785 C C . GLU A 1 249 ? -35.909 -18.035 69.782 1.00 65.00 249 GLU A C 1
ATOM 1787 O O . GLU A 1 249 ? -36.953 -18.691 69.814 1.00 65.00 249 GLU A O 1
ATOM 1792 N N . GLY A 1 250 ? -34.773 -18.516 70.307 1.00 56.59 250 GLY A N 1
ATOM 1793 C CA . GLY A 1 250 ? -34.679 -19.770 71.056 1.00 56.59 250 GLY A CA 1
ATOM 1794 C C . GLY A 1 250 ? -35.681 -19.841 72.223 1.00 56.59 250 GLY A C 1
ATOM 1795 O O . GLY A 1 250 ? -36.048 -18.812 72.792 1.00 56.59 250 GLY A O 1
ATOM 1796 N N . PRO A 1 251 ? -36.149 -21.052 72.584 1.00 51.72 251 PRO A N 1
ATOM 1797 C CA . PRO A 1 251 ? -37.419 -21.264 73.270 1.00 51.72 251 PRO A CA 1
ATOM 1798 C C . PRO A 1 251 ? -37.509 -20.437 74.550 1.00 51.72 251 PRO A C 1
ATOM 1800 O O . PRO A 1 251 ? -36.729 -20.633 75.485 1.00 51.72 251 PRO A O 1
ATOM 1803 N N . SER A 1 252 ? -38.504 -19.544 74.611 1.00 48.12 252 SER A N 1
ATOM 1804 C CA . SER A 1 252 ? -38.939 -18.975 75.881 1.00 48.12 252 SER A CA 1
ATOM 1805 C C . SER A 1 252 ? -39.195 -20.149 76.819 1.00 48.12 252 SER A C 1
ATOM 1807 O O . SER A 1 252 ? -40.018 -21.008 76.497 1.00 48.12 252 SER A O 1
ATOM 1809 N N . VAL A 1 253 ? -38.452 -20.217 77.921 1.00 51.31 253 VAL A N 1
ATOM 1810 C CA . VAL A 1 253 ? -38.542 -21.268 78.937 1.00 51.31 253 VAL A CA 1
ATOM 1811 C C . VAL A 1 253 ? -39.953 -21.245 79.531 1.00 51.31 253 VAL A C 1
ATOM 1813 O O . VAL A 1 253 ? -40.225 -20.575 80.521 1.00 51.31 253 VAL A O 1
ATOM 1816 N N . GLY A 1 254 ? -40.883 -21.920 78.865 1.00 52.28 254 GLY A N 1
ATOM 1817 C CA . GLY A 1 254 ? -42.164 -22.306 79.416 1.00 52.28 254 GLY A CA 1
ATOM 1818 C C . GLY A 1 254 ? -41.938 -23.608 80.159 1.00 52.28 254 GLY A C 1
ATOM 1819 O O . GLY A 1 254 ? -41.667 -24.629 79.530 1.00 52.28 254 GLY A O 1
ATOM 1820 N N . ASP A 1 255 ? -42.012 -23.556 81.487 1.00 49.75 255 ASP A N 1
ATOM 1821 C CA . ASP A 1 255 ? -42.040 -24.725 82.365 1.00 49.75 255 ASP A CA 1
ATOM 1822 C C . ASP A 1 255 ? -43.167 -25.674 81.925 1.00 49.75 255 ASP A C 1
ATOM 1824 O O . ASP A 1 255 ? -44.333 -25.522 82.288 1.00 49.75 255 ASP A O 1
ATOM 1828 N N . GLY A 1 256 ? -42.826 -26.653 81.095 1.00 50.00 256 GLY A N 1
ATOM 1829 C CA . GLY A 1 256 ? -43.765 -27.621 80.556 1.00 50.00 256 GLY A CA 1
ATOM 1830 C C . GLY A 1 256 ? -43.007 -28.831 80.049 1.00 50.00 256 GLY A C 1
ATOM 1831 O O . GLY A 1 256 ? -42.506 -28.843 78.932 1.00 50.00 256 GLY A O 1
ATOM 1832 N N . ALA A 1 257 ? -42.892 -29.849 80.898 1.00 50.44 257 ALA A N 1
ATOM 1833 C CA . ALA A 1 257 ? -42.257 -31.116 80.578 1.00 50.44 257 ALA A CA 1
ATOM 1834 C C . ALA A 1 257 ? -42.956 -31.806 79.388 1.00 50.44 257 ALA A C 1
ATOM 1836 O O . ALA A 1 257 ? -43.967 -32.486 79.545 1.00 50.44 257 ALA A O 1
ATOM 1837 N N . GLY A 1 258 ? -42.387 -31.637 78.199 1.00 48.62 258 GLY A N 1
ATOM 1838 C CA . GLY A 1 258 ? -42.739 -32.336 76.969 1.00 48.62 258 GLY A CA 1
ATOM 1839 C C . GLY A 1 258 ? -41.682 -32.000 75.925 1.00 48.62 258 GLY A C 1
ATOM 1840 O O . GLY A 1 258 ? -41.628 -30.875 75.451 1.00 48.62 258 GLY A O 1
ATOM 1841 N N . GLY A 1 259 ? -40.771 -32.937 75.656 1.00 51.62 259 GLY A N 1
ATOM 1842 C CA . GLY A 1 259 ? -39.589 -32.704 74.828 1.00 51.62 259 GLY A CA 1
ATOM 1843 C C . GLY A 1 259 ? -39.935 -32.320 73.392 1.00 51.62 259 GLY A C 1
ATOM 1844 O O . GLY A 1 259 ? -40.370 -33.167 72.617 1.00 51.62 259 GLY A O 1
ATOM 1845 N N . ASP A 1 260 ? -39.666 -31.066 73.041 1.00 48.28 260 ASP A N 1
ATOM 1846 C CA . ASP A 1 260 ? -39.745 -30.565 71.675 1.00 48.28 260 ASP A CA 1
ATOM 1847 C C . ASP A 1 260 ? -38.372 -30.685 71.000 1.00 48.28 260 ASP A C 1
ATOM 1849 O O . ASP A 1 260 ? -37.449 -29.900 71.214 1.00 48.28 260 ASP A O 1
ATOM 1853 N N . ALA A 1 261 ? -38.233 -31.707 70.156 1.00 53.34 261 ALA A N 1
ATOM 1854 C CA . ALA A 1 261 ? -37.068 -31.946 69.301 1.00 53.34 261 ALA A CA 1
ATOM 1855 C C . ALA A 1 261 ? -36.981 -30.974 68.096 1.00 53.34 261 ALA A C 1
ATOM 1857 O O . ALA A 1 261 ? -36.274 -31.239 67.124 1.00 53.34 261 ALA A O 1
ATOM 1858 N N . THR A 1 262 ? -37.715 -29.861 68.124 1.00 56.72 262 THR A N 1
ATOM 1859 C CA . THR A 1 262 ? -37.960 -28.968 66.980 1.00 56.72 262 THR A CA 1
ATOM 1860 C C . THR A 1 262 ? -36.882 -27.894 66.799 1.00 56.72 262 THR A C 1
ATOM 1862 O O . THR A 1 262 ? -36.558 -27.545 65.665 1.00 56.72 262 THR A O 1
ATOM 1865 N N . ALA A 1 263 ? -36.247 -27.428 67.879 1.00 57.44 263 ALA A N 1
ATOM 1866 C CA . ALA A 1 263 ? -35.206 -26.393 67.829 1.00 57.44 263 ALA A CA 1
ATOM 1867 C C . ALA A 1 263 ? -33.938 -26.775 67.019 1.00 57.44 263 ALA A C 1
ATOM 1869 O O . ALA A 1 263 ? -33.528 -25.994 66.157 1.00 57.44 263 ALA A O 1
ATOM 1870 N N . PRO A 1 264 ? -33.314 -27.962 67.200 1.00 63.28 264 PRO A N 1
ATOM 1871 C CA . PRO A 1 264 ? -32.149 -28.343 66.394 1.00 63.28 264 PRO A CA 1
ATOM 1872 C C . PRO A 1 264 ? -32.509 -28.621 64.927 1.00 63.28 264 PRO A C 1
ATOM 1874 O O . PRO A 1 264 ? -31.683 -28.404 64.040 1.00 63.28 264 PRO A O 1
ATOM 1877 N N . ALA A 1 265 ? -33.744 -29.052 64.650 1.00 71.06 265 ALA A N 1
ATOM 1878 C CA . ALA A 1 265 ? -34.227 -29.252 63.287 1.00 71.06 265 ALA A CA 1
ATOM 1879 C C . ALA A 1 265 ? -34.420 -27.916 62.545 1.00 71.06 265 ALA A C 1
ATOM 1881 O O . ALA A 1 265 ? -34.045 -27.817 61.378 1.00 71.06 265 ALA A O 1
ATOM 1882 N N . ALA A 1 266 ? -34.931 -26.881 63.223 1.00 69.25 266 ALA A N 1
ATOM 1883 C CA . ALA A 1 266 ? -35.090 -25.539 62.658 1.00 69.25 266 ALA A CA 1
ATOM 1884 C C . ALA A 1 266 ? -33.737 -24.878 62.336 1.00 69.25 266 ALA A C 1
ATOM 1886 O O . ALA A 1 266 ? -33.557 -24.352 61.237 1.00 69.25 266 ALA A O 1
ATOM 1887 N N . LEU A 1 267 ? -32.753 -24.988 63.239 1.00 74.81 267 LEU A N 1
ATOM 1888 C CA . LEU A 1 267 ? -31.386 -24.518 62.984 1.00 74.81 267 LEU A CA 1
ATOM 1889 C C . LEU A 1 267 ? -30.744 -25.272 61.807 1.00 74.81 267 LEU A C 1
ATOM 1891 O O . LEU A 1 267 ? -30.127 -24.658 60.938 1.00 74.81 267 LEU A O 1
ATOM 1895 N N . GLY A 1 268 ? -30.923 -26.597 61.746 1.00 77.12 268 GLY A N 1
ATOM 1896 C CA . GLY A 1 268 ? -30.431 -27.423 60.641 1.00 77.12 268 GLY A CA 1
ATOM 1897 C C . GLY A 1 268 ? -31.026 -27.021 59.288 1.00 77.12 268 GLY A C 1
ATOM 1898 O O . GLY A 1 268 ? -30.293 -26.898 58.309 1.00 77.12 268 GLY A O 1
ATOM 1899 N N . GLN A 1 269 ? -32.332 -26.742 59.237 1.00 79.69 269 GLN A N 1
ATOM 1900 C CA . GLN A 1 269 ? -33.009 -26.260 58.029 1.00 79.69 269 GLN A CA 1
ATOM 1901 C C . GLN A 1 269 ? -32.542 -24.858 57.618 1.00 79.69 269 GLN A C 1
ATOM 1903 O O . GLN A 1 269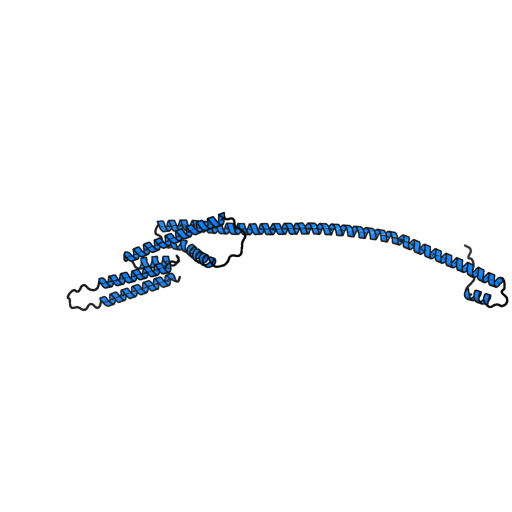 ? -32.362 -24.605 56.427 1.00 79.69 269 GLN A O 1
ATOM 1908 N N . LEU A 1 270 ? -32.303 -23.958 58.577 1.00 78.50 270 LEU A N 1
ATOM 1909 C CA . LEU A 1 270 ? -31.802 -22.613 58.294 1.00 78.50 270 LEU A CA 1
ATOM 1910 C C . LEU A 1 270 ? -30.361 -22.647 57.764 1.00 78.50 270 LEU A C 1
ATOM 1912 O O . LEU A 1 270 ? -30.071 -22.009 56.756 1.00 78.50 270 LEU A O 1
ATOM 1916 N N . LEU A 1 271 ? -29.483 -23.459 58.364 1.00 80.56 271 LEU A N 1
ATOM 1917 C CA . LEU A 1 271 ? -28.122 -23.688 57.865 1.00 80.56 271 LEU A CA 1
ATOM 1918 C C . LEU A 1 271 ? -28.126 -24.292 56.457 1.00 80.56 271 LEU A C 1
ATOM 1920 O O . LEU A 1 271 ? -27.375 -23.838 55.595 1.00 80.56 271 LEU A O 1
ATOM 1924 N N . GLN A 1 272 ? -28.998 -25.271 56.201 1.00 85.50 272 GLN A N 1
ATOM 1925 C CA . GLN A 1 272 ? -29.146 -25.868 54.875 1.00 85.50 272 GLN A CA 1
ATOM 1926 C C . GLN A 1 272 ? -29.647 -24.845 53.847 1.00 85.50 272 GLN A C 1
ATOM 1928 O O . GLN A 1 272 ? -29.154 -24.817 52.721 1.00 85.50 272 GLN A O 1
ATOM 1933 N N . ARG A 1 273 ? -30.571 -23.959 54.237 1.00 80.25 273 ARG A N 1
ATOM 1934 C CA . ARG A 1 273 ? -31.063 -22.874 53.381 1.00 80.25 273 ARG A CA 1
ATOM 1935 C C . ARG A 1 273 ? -29.980 -21.830 53.106 1.00 80.25 273 ARG A C 1
ATOM 1937 O O . ARG A 1 273 ? -29.823 -21.428 51.960 1.00 80.25 273 ARG A O 1
ATOM 1944 N N . CYS A 1 274 ? -29.193 -21.434 54.107 1.00 79.31 274 CYS A N 1
ATOM 1945 C CA . CYS A 1 274 ? -28.049 -20.537 53.923 1.00 79.31 274 CYS A CA 1
ATOM 1946 C C . CYS A 1 274 ? -26.992 -21.147 52.991 1.00 79.31 274 CYS A C 1
ATOM 1948 O O . CYS A 1 274 ? -26.511 -20.459 52.097 1.00 79.31 274 CYS A O 1
ATOM 1950 N N . ALA A 1 275 ? -26.676 -22.437 53.143 1.00 80.56 275 ALA A N 1
ATOM 1951 C CA . ALA A 1 275 ? -25.746 -23.134 52.256 1.00 80.56 275 ALA A CA 1
ATOM 1952 C C . ALA A 1 275 ? -26.243 -23.147 50.799 1.00 80.56 275 ALA A C 1
ATOM 1954 O O . ALA A 1 275 ? -25.488 -22.799 49.897 1.00 80.56 275 ALA A O 1
ATOM 1955 N N . GLN A 1 276 ? -27.528 -23.450 50.578 1.00 83.19 276 GLN A N 1
ATOM 1956 C CA . GLN A 1 276 ? -28.139 -23.419 49.244 1.00 83.19 276 GLN A CA 1
ATOM 1957 C C . GLN A 1 276 ? -28.137 -22.017 48.622 1.00 83.19 276 GLN A C 1
ATOM 1959 O O . GLN A 1 276 ? -27.942 -21.886 47.418 1.00 83.19 276 GLN A O 1
ATOM 1964 N N . LEU A 1 277 ? -28.345 -20.963 49.419 1.00 77.31 277 LEU A N 1
ATOM 1965 C CA . LEU A 1 277 ? -28.298 -19.579 48.933 1.00 77.31 277 LEU A CA 1
ATOM 1966 C C . LEU A 1 277 ? -26.879 -19.162 48.536 1.00 77.31 277 LEU A C 1
ATOM 1968 O O . LEU A 1 277 ? -26.713 -18.488 47.523 1.00 77.31 277 LEU A O 1
ATOM 1972 N N . ILE A 1 278 ? -25.869 -19.577 49.305 1.00 80.88 278 ILE A N 1
ATOM 1973 C CA . ILE A 1 278 ? -24.459 -19.329 48.980 1.00 80.88 278 ILE A CA 1
ATOM 1974 C C . ILE A 1 278 ? -24.085 -20.065 47.689 1.00 80.88 278 ILE A C 1
ATOM 1976 O O . ILE A 1 278 ? -23.560 -19.436 46.779 1.00 80.88 278 ILE A O 1
ATOM 1980 N N . GLU A 1 279 ? -24.432 -21.346 47.562 1.00 82.69 279 GLU A N 1
ATOM 1981 C CA . GLU A 1 279 ? -24.145 -22.150 46.365 1.00 82.69 279 GLU A CA 1
ATOM 1982 C C . GLU A 1 279 ? -24.860 -21.598 45.115 1.00 82.69 279 GLU A C 1
ATOM 1984 O O . GLU A 1 279 ? -24.257 -21.459 44.052 1.00 82.69 279 GLU A O 1
ATOM 1989 N N . ALA A 1 280 ? -26.127 -21.186 45.246 1.00 75.56 280 ALA A N 1
ATOM 1990 C CA . ALA A 1 280 ? -26.900 -20.586 44.155 1.00 75.56 280 ALA A CA 1
ATOM 1991 C C . ALA A 1 280 ? -26.434 -19.173 43.758 1.00 75.56 280 ALA A C 1
ATOM 1993 O O . ALA A 1 280 ? -26.757 -18.712 42.656 1.00 75.56 280 ALA A O 1
ATOM 1994 N N . ALA A 1 281 ? -25.742 -18.470 44.658 1.00 72.06 281 ALA A N 1
ATOM 1995 C CA . ALA A 1 281 ? -25.110 -17.189 44.377 1.00 72.06 281 ALA A CA 1
ATOM 1996 C C . ALA A 1 281 ? -23.727 -17.380 43.746 1.00 72.06 281 ALA A C 1
ATOM 1998 O O . ALA A 1 281 ? -23.431 -16.707 42.769 1.00 72.06 281 ALA A O 1
ATOM 1999 N N . GLU A 1 282 ? -22.918 -18.318 44.243 1.00 77.56 282 GLU A N 1
ATOM 2000 C CA . GLU A 1 282 ? -21.609 -18.656 43.668 1.00 77.56 282 GLU A CA 1
ATOM 2001 C C . GLU A 1 282 ? -21.748 -19.151 42.226 1.00 77.56 282 GLU A C 1
ATOM 2003 O O . GLU A 1 282 ? -21.120 -18.590 41.334 1.00 77.56 282 GLU A O 1
ATOM 2008 N N . GLY A 1 283 ? -22.677 -20.076 41.962 1.00 72.50 283 GLY A N 1
ATOM 2009 C CA . GLY A 1 283 ? -22.927 -20.559 40.600 1.00 72.50 283 GLY A CA 1
ATOM 2010 C C . GLY A 1 283 ? -23.415 -19.484 39.623 1.00 72.50 283 GLY A C 1
ATOM 2011 O O . GLY A 1 283 ? -23.261 -19.646 38.423 1.00 72.50 283 GLY A O 1
ATOM 2012 N N . ALA A 1 284 ? -23.979 -18.379 40.118 1.00 67.44 284 ALA A N 1
ATOM 2013 C CA . ALA A 1 284 ? -24.445 -17.274 39.282 1.00 67.44 284 ALA A CA 1
ATOM 2014 C C . ALA A 1 284 ? -23.434 -16.118 39.161 1.00 67.44 284 ALA A C 1
ATOM 2016 O O . ALA A 1 284 ? -23.685 -15.168 38.425 1.00 67.44 284 ALA A O 1
ATOM 2017 N N . LEU A 1 285 ? -22.326 -16.168 39.908 1.00 65.56 285 LEU A N 1
ATOM 2018 C CA . LEU A 1 285 ? -21.198 -15.242 39.774 1.00 65.56 285 LEU A CA 1
ATOM 2019 C C . LEU A 1 285 ? -20.123 -15.782 38.815 1.00 65.56 285 LEU A C 1
ATOM 2021 O O . LEU A 1 285 ? -19.325 -14.989 38.319 1.00 65.56 285 LEU A O 1
ATOM 2025 N N . ASP A 1 286 ? -20.113 -17.096 38.568 1.00 66.81 286 ASP A N 1
ATOM 2026 C CA . ASP A 1 286 ? -19.182 -17.781 37.659 1.00 66.81 286 ASP A CA 1
ATOM 2027 C C . ASP A 1 286 ? -19.669 -17.834 36.186 1.00 66.81 286 ASP A C 1
ATOM 2029 O O . ASP A 1 286 ? -18.895 -18.216 35.304 1.00 66.81 286 ASP A O 1
ATOM 2033 N N . GLU A 1 287 ? -20.923 -17.444 35.909 1.00 52.56 287 GLU A N 1
ATOM 2034 C CA . GLU A 1 287 ? -21.526 -17.314 34.559 1.00 52.56 287 GLU A CA 1
ATOM 2035 C C . GLU A 1 287 ? -21.419 -15.886 33.986 1.00 52.56 287 GLU A C 1
ATOM 2037 O O . GLU A 1 287 ? -21.123 -15.750 32.770 1.00 52.56 287 GLU A O 1
#